Protein AF-A0A1C5T058-F1 (afdb_monomer_lite)

Secondary structure (DSSP, 8-state):
-----------B-TTSPBP-----PPP---B----B---S-EEEETT-EEPPP--B-SS-EEEEES-TTTEEE-TTT--EEE-SSEEEEEEEEEPP-SSB--EEEEEEEEEE--B-SSPEE-SSEEEEEBTTS-EEEEEE-------SSSPEEPTTT--EESPPPPP-------------------------------GGGTTTTSSSS-SSSTTSGGGSTT--

Sequence (224 aa):
MNKAVTCGERQISDDGRTLTFTVSYPEVTRLQQEIKIDTAERTANCGDVLEAREASAQSRITYESSDPKIASVDPETGEITVHKAGEVTITLRAEQTDIYEAAEAEYKLIVTHKFSDEWKYDDKEHWKECVCGEKSEVGAHSGGKADTVHKAKCSVCGTEYGELAKADNTQTKNKTKNSGTQQNNNRKGAVKTGDYQPVMMWIMLLLISGMAVVAVMLRKRNRA

Foldseek 3Di:
DFDFDQDDDFDQDPVRDTDGDGDGDDDQDAAEKEKDWPQEEAEEEAFDKDFATDIDIPAQKFKAKPDVCQWGAHGRRRIITGQHFDKIKMKIWGDDDSHYDIYIDIHMYGYDFDWDPAWDDDQFWIFTAGPNGDTHPTDGFDAADAAQVFAGAGPPNRDGYDDHDDDPPPDPPPDDDDDDDDDDDDDDDDDDDDDDDPPVVPPVVPPPPPPDDPVPVVVVVPPD

pLDDT: mean 78.77, std 23.4, range [25.48, 98.75]

Structure (mmCIF, N/CA/C/O backbone):
data_AF-A0A1C5T058-F1
#
_entry.id   AF-A0A1C5T058-F1
#
loop_
_atom_site.group_PDB
_atom_site.id
_atom_site.type_symbol
_atom_site.label_atom_id
_atom_site.label_alt_id
_atom_site.label_comp_id
_atom_site.label_asym_id
_atom_site.label_entity_id
_atom_site.label_seq_id
_atom_site.pdbx_PDB_ins_code
_atom_site.Cartn_x
_atom_site.Cartn_y
_atom_site.Cartn_z
_atom_site.occupancy
_atom_site.B_iso_or_equiv
_atom_site.auth_seq_id
_atom_site.auth_comp_id
_atom_site.auth_asym_id
_atom_site.auth_atom_id
_atom_site.pdbx_PDB_model_num
ATOM 1 N N . MET A 1 1 ? -19.923 -18.633 29.583 1.00 45.50 1 MET A N 1
ATOM 2 C CA . MET A 1 1 ? -19.320 -19.842 30.206 1.00 45.50 1 MET A CA 1
ATOM 3 C C . MET A 1 1 ? -18.542 -19.392 31.433 1.00 45.50 1 MET A C 1
ATOM 5 O O . MET A 1 1 ? -17.487 -18.788 31.277 1.00 45.50 1 MET A O 1
ATOM 9 N N . ASN A 1 2 ? -19.064 -19.637 32.635 1.00 41.88 2 ASN A N 1
ATOM 10 C CA . ASN A 1 2 ? -18.428 -19.215 33.885 1.00 41.88 2 ASN A CA 1
ATOM 11 C C . ASN A 1 2 ? -17.160 -20.050 34.104 1.00 41.88 2 ASN A C 1
ATOM 13 O O . ASN A 1 2 ? -17.244 -21.262 34.303 1.00 41.88 2 ASN A O 1
ATOM 17 N N . LYS A 1 3 ? -15.977 -19.430 34.028 1.00 51.06 3 LYS A N 1
ATOM 18 C CA . LYS A 1 3 ? -14.717 -20.105 34.361 1.00 51.06 3 LYS A CA 1
ATOM 19 C C . LYS A 1 3 ? -14.567 -20.108 35.880 1.00 51.06 3 LYS A C 1
ATOM 21 O O . LYS A 1 3 ? -14.148 -19.115 36.464 1.00 51.06 3 LYS A O 1
ATOM 26 N N . ALA A 1 4 ? -14.939 -21.213 36.519 1.00 43.22 4 ALA A N 1
ATOM 27 C CA . ALA A 1 4 ? -14.625 -21.435 37.924 1.00 43.22 4 ALA A CA 1
ATOM 28 C C . ALA A 1 4 ? -13.103 -21.593 38.065 1.00 43.22 4 ALA A C 1
ATOM 30 O O . ALA A 1 4 ? -12.523 -22.539 37.535 1.00 43.22 4 ALA A O 1
ATOM 31 N N . VAL A 1 5 ? -12.454 -20.651 38.748 1.00 56.84 5 VAL A N 1
ATOM 32 C CA . VAL A 1 5 ? -11.040 -20.756 39.119 1.00 56.84 5 VAL A CA 1
ATOM 33 C C . VAL A 1 5 ? -10.989 -21.159 40.585 1.00 56.84 5 VAL A C 1
ATOM 35 O O . VAL A 1 5 ? -11.337 -20.381 41.468 1.00 56.84 5 VAL A O 1
ATOM 38 N N . THR A 1 6 ? -10.578 -22.393 40.857 1.00 47.62 6 THR A N 1
ATOM 39 C CA . THR A 1 6 ? -10.321 -22.864 42.221 1.00 47.62 6 THR A CA 1
ATOM 40 C C . THR A 1 6 ? -8.909 -22.460 42.629 1.00 47.62 6 THR A C 1
ATOM 42 O O . THR A 1 6 ? -7.943 -23.110 42.232 1.00 47.62 6 THR A O 1
ATOM 45 N N . CYS A 1 7 ? -8.778 -21.393 43.417 1.00 48.16 7 CYS A N 1
ATOM 46 C CA . CYS A 1 7 ? -7.527 -21.093 44.108 1.00 48.16 7 CYS A CA 1
ATOM 47 C C . CYS A 1 7 ? -7.472 -21.944 45.386 1.00 48.16 7 CYS A C 1
ATOM 49 O O . CYS A 1 7 ? -8.296 -21.779 46.284 1.00 48.16 7 CYS A O 1
ATOM 51 N N . GLY A 1 8 ? -6.572 -22.924 45.431 1.00 51.06 8 GLY A N 1
ATOM 52 C CA . GLY A 1 8 ? -6.456 -23.851 46.552 1.00 51.06 8 GLY A CA 1
ATOM 53 C C . GLY A 1 8 ? -5.535 -23.321 47.644 1.00 51.06 8 GLY A C 1
ATOM 54 O O . GLY A 1 8 ? -4.364 -23.680 47.656 1.00 51.06 8 GLY A O 1
ATOM 55 N N . GLU A 1 9 ? -6.056 -22.551 48.599 1.00 53.56 9 GLU A N 1
ATOM 56 C CA . GLU A 1 9 ? -5.411 -22.429 49.912 1.00 53.56 9 GLU A CA 1
ATOM 57 C C . GLU A 1 9 ? -6.105 -23.357 50.911 1.00 53.56 9 GLU A C 1
ATOM 59 O O . GLU A 1 9 ? -7.253 -23.164 51.309 1.00 53.56 9 GLU A O 1
ATOM 64 N N . ARG A 1 10 ? -5.390 -24.419 51.294 1.00 52.78 10 ARG A N 1
ATOM 65 C CA . ARG A 1 10 ? -5.801 -25.353 52.342 1.00 52.78 10 ARG A CA 1
ATOM 66 C C . ARG A 1 10 ? -5.413 -24.754 53.692 1.00 52.78 10 ARG A C 1
ATOM 68 O O . ARG A 1 10 ? -4.264 -24.876 54.101 1.00 52.78 10 ARG A O 1
ATOM 75 N N . GLN A 1 11 ? -6.373 -24.169 54.400 1.00 56.56 11 GLN A N 1
ATOM 76 C CA . GLN A 1 11 ? -6.235 -23.900 55.832 1.00 56.56 11 GLN A CA 1
ATOM 77 C C . GLN A 1 11 ? -6.913 -25.046 56.597 1.00 56.56 11 GLN A C 1
ATOM 79 O O . GLN A 1 11 ? -8.101 -25.318 56.408 1.00 56.56 11 GLN A O 1
ATOM 84 N N . ILE A 1 12 ? -6.120 -25.777 57.383 1.00 52.03 12 ILE A N 1
ATOM 85 C CA . ILE A 1 12 ? -6.573 -26.885 58.231 1.00 52.03 12 ILE A CA 1
ATOM 86 C C . ILE A 1 12 ? -7.010 -26.261 59.558 1.00 52.03 12 ILE A C 1
ATOM 88 O O . ILE A 1 12 ? -6.191 -25.664 60.249 1.00 52.03 12 ILE A O 1
ATOM 92 N N . SER A 1 13 ? -8.297 -26.356 59.885 1.00 58.66 13 SER A N 1
ATOM 93 C CA . SER A 1 13 ? -8.805 -26.007 61.218 1.00 58.66 13 SER A CA 1
ATOM 94 C C . SER A 1 13 ? -8.283 -27.023 62.251 1.00 58.66 13 SER A C 1
ATOM 96 O O . SER A 1 13 ? -8.055 -28.180 61.899 1.00 58.66 13 SER A O 1
ATOM 98 N N . ASP A 1 14 ? -8.086 -26.603 63.507 1.00 61.28 14 ASP A N 1
ATOM 99 C CA . ASP A 1 14 ? -7.472 -27.358 64.629 1.00 61.28 14 ASP A CA 1
ATOM 100 C C . ASP A 1 14 ? -8.162 -28.717 64.935 1.00 61.28 14 ASP A C 1
ATOM 102 O O . ASP A 1 14 ? -7.649 -29.557 65.669 1.00 61.28 14 ASP A O 1
ATOM 106 N N . ASP A 1 15 ? -9.328 -28.958 64.328 1.00 67.38 15 ASP A N 1
ATOM 107 C CA . ASP A 1 15 ? -10.151 -30.172 64.376 1.00 67.38 15 ASP A CA 1
ATOM 108 C C . ASP A 1 15 ? -9.993 -31.098 63.142 1.00 67.38 15 ASP A C 1
ATOM 110 O O . ASP A 1 15 ? -10.723 -32.081 63.001 1.00 67.38 15 ASP A O 1
ATOM 114 N N . GLY A 1 16 ? -9.060 -30.811 62.226 1.00 61.41 16 GLY A N 1
ATOM 115 C CA . GLY A 1 16 ? -8.792 -31.618 61.027 1.00 61.41 16 GLY A CA 1
ATOM 116 C C . GLY A 1 16 ? -9.796 -31.426 59.881 1.00 61.41 16 GLY A C 1
ATOM 117 O O . GLY A 1 16 ? -9.748 -32.154 58.883 1.00 61.41 16 GLY A O 1
ATOM 118 N N . ARG A 1 17 ? -10.705 -30.446 59.979 1.00 67.69 17 ARG A N 1
ATOM 119 C CA . ARG A 1 17 ? -11.677 -30.137 58.920 1.00 67.69 17 ARG A CA 1
ATOM 120 C C . ARG A 1 17 ? -11.042 -29.288 57.819 1.00 67.69 17 ARG A C 1
ATOM 122 O O . ARG A 1 17 ? -10.421 -28.260 58.074 1.00 67.69 17 ARG A O 1
ATOM 129 N N . THR A 1 18 ? -11.231 -29.712 56.569 1.00 59.66 18 THR A N 1
ATOM 130 C CA . THR A 1 18 ? -10.866 -28.912 55.391 1.00 59.66 18 THR A CA 1
ATOM 131 C C . THR A 1 18 ? -12.041 -28.006 55.033 1.00 59.66 18 THR A C 1
ATOM 133 O O . THR A 1 18 ? -13.125 -28.505 54.733 1.00 59.66 18 THR A O 1
ATOM 136 N N . LEU A 1 19 ? -11.837 -26.689 55.061 1.00 65.38 19 LEU A N 1
ATOM 137 C CA . LEU A 1 19 ? -12.811 -25.716 54.566 1.00 65.38 19 LEU A CA 1
ATOM 138 C C . LEU A 1 19 ? -12.474 -25.377 53.112 1.00 65.38 19 LEU A C 1
ATOM 140 O O . LEU A 1 19 ? -11.362 -24.953 52.809 1.00 65.38 19 LEU A O 1
ATOM 144 N N . THR A 1 20 ? -13.426 -25.577 52.202 1.00 66.00 20 THR A N 1
ATOM 145 C CA . THR A 1 20 ? -13.292 -25.166 50.800 1.00 66.00 20 THR A CA 1
ATOM 146 C C . THR A 1 20 ? -14.018 -23.843 50.607 1.00 66.00 20 THR A C 1
ATOM 148 O O . THR A 1 20 ? -15.246 -23.794 50.633 1.00 66.00 20 THR A O 1
ATOM 151 N N . PHE A 1 21 ? -13.264 -22.767 50.397 1.00 68.38 21 PHE A N 1
ATOM 152 C CA . PHE A 1 21 ? -13.817 -21.482 49.986 1.00 68.38 21 PHE A CA 1
ATOM 153 C C . PHE A 1 21 ? -13.949 -21.469 48.463 1.00 68.38 21 PHE A C 1
ATOM 155 O O . PHE A 1 21 ? -12.964 -21.609 47.743 1.00 68.38 21 PHE A O 1
ATOM 162 N N . THR A 1 22 ? -15.177 -21.325 47.965 1.00 67.06 22 THR A N 1
ATOM 163 C CA . THR A 1 22 ? -15.430 -21.128 46.533 1.00 67.06 22 THR A CA 1
ATOM 164 C C . THR A 1 22 ? -15.607 -19.639 46.288 1.00 67.06 22 THR A C 1
ATOM 166 O O . THR A 1 22 ? -16.595 -19.054 46.725 1.00 67.06 22 THR A O 1
ATOM 169 N N . VAL A 1 23 ? -14.648 -19.019 45.603 1.00 74.38 23 VAL A N 1
ATOM 170 C CA . VAL A 1 23 ? -14.786 -17.640 45.127 1.00 74.38 23 VAL A CA 1
ATOM 171 C C . VAL A 1 23 ? -15.480 -17.688 43.769 1.00 74.38 23 VAL A C 1
ATOM 173 O O . VAL A 1 23 ? -14.960 -18.271 42.820 1.00 74.38 23 VAL A O 1
ATOM 176 N N . SER A 1 24 ? -16.674 -17.103 43.683 1.00 68.12 24 SER A N 1
ATOM 177 C CA . SER A 1 24 ? -17.406 -16.927 42.428 1.00 68.12 24 SER A CA 1
ATOM 178 C C . SER A 1 24 ? -17.356 -15.456 42.040 1.00 68.12 24 SER A C 1
ATOM 180 O O . SER A 1 24 ? -17.855 -14.609 42.778 1.00 68.12 24 SER A O 1
ATOM 182 N N . TYR A 1 25 ? -16.769 -15.148 40.887 1.00 68.94 25 TYR A N 1
ATOM 183 C CA . TYR A 1 25 ? -16.793 -13.796 40.333 1.00 68.94 25 TYR A CA 1
ATOM 184 C C . TYR A 1 25 ? -18.122 -13.553 39.605 1.00 68.94 25 TYR A C 1
ATOM 186 O O . TYR A 1 25 ? -18.648 -14.490 38.994 1.00 68.94 25 TYR A O 1
ATOM 194 N N . PRO A 1 26 ? -18.686 -12.333 39.666 1.00 75.31 26 PRO A N 1
ATOM 195 C CA . PRO A 1 26 ? -19.857 -11.994 38.870 1.00 75.31 26 PRO A CA 1
ATOM 196 C C . PRO A 1 26 ? -19.512 -12.026 37.377 1.00 75.31 26 PRO A C 1
ATOM 198 O O . PRO A 1 26 ? -18.379 -11.748 36.977 1.00 75.31 26 PRO A O 1
ATOM 201 N N . GLU A 1 27 ? -20.497 -12.357 36.547 1.00 73.50 27 GLU A N 1
ATOM 202 C CA . GLU A 1 27 ? -20.378 -12.191 35.101 1.00 73.50 27 GLU A CA 1
ATOM 203 C C . GLU A 1 27 ? -20.294 -10.692 34.781 1.00 73.50 27 GLU A C 1
ATOM 205 O O . GLU A 1 27 ? -21.141 -9.909 35.213 1.00 73.50 27 GLU A O 1
ATOM 210 N N . VAL A 1 28 ? -19.244 -10.281 34.068 1.00 79.19 28 VAL A N 1
ATOM 211 C CA . VAL A 1 28 ? -19.054 -8.886 33.652 1.00 79.19 28 VAL A CA 1
ATOM 212 C C . VAL A 1 28 ? -19.623 -8.732 32.248 1.00 79.19 28 VAL A C 1
ATOM 214 O O . VAL A 1 28 ? -19.038 -9.231 31.290 1.00 79.19 28 VAL A O 1
ATOM 217 N N . THR A 1 29 ? -20.760 -8.050 32.131 1.00 86.81 29 THR A N 1
ATOM 218 C CA . THR A 1 29 ? -21.395 -7.724 30.847 1.00 86.81 29 THR A CA 1
ATOM 219 C C . THR A 1 29 ? -20.953 -6.341 30.377 1.00 86.81 29 THR A C 1
ATOM 221 O O . THR A 1 29 ? -21.224 -5.361 31.075 1.00 86.81 29 THR A O 1
ATOM 224 N N . ARG A 1 30 ? -20.317 -6.240 29.203 1.00 93.75 30 ARG A N 1
ATOM 225 C CA . ARG A 1 30 ? -19.956 -4.953 28.583 1.00 93.75 30 ARG A CA 1
ATOM 226 C C . ARG A 1 30 ? -20.879 -4.629 27.410 1.00 93.75 30 ARG A C 1
ATOM 228 O O . ARG A 1 30 ? -21.517 -5.507 26.829 1.00 93.75 30 ARG A O 1
ATOM 235 N N . LEU A 1 31 ? -20.957 -3.349 27.070 1.00 96.19 31 LEU A N 1
ATOM 236 C CA . LEU A 1 31 ? -21.683 -2.849 25.909 1.00 96.19 31 LEU A CA 1
ATOM 237 C C . LEU A 1 31 ? -20.876 -3.118 24.634 1.00 96.19 31 LEU A C 1
ATOM 239 O O . LEU A 1 31 ? -19.655 -2.991 24.625 1.00 96.19 31 LEU A O 1
ATOM 243 N N . GLN A 1 32 ? -21.542 -3.449 23.530 1.00 95.69 32 GLN A N 1
ATOM 244 C CA . GLN A 1 32 ? -20.860 -3.469 22.235 1.00 95.69 32 GLN A CA 1
ATOM 245 C C . GLN A 1 32 ? -20.503 -2.039 21.810 1.00 95.69 32 GLN A C 1
ATOM 247 O O . GLN A 1 32 ? -21.278 -1.107 22.034 1.00 95.69 32 GLN A O 1
ATOM 252 N N . GLN A 1 33 ? -19.343 -1.879 21.179 1.00 97.81 33 GLN A N 1
ATOM 253 C CA . GLN A 1 33 ? -18.968 -0.659 20.470 1.00 97.81 33 GLN A CA 1
ATOM 254 C C . GLN A 1 33 ? -18.723 -0.969 18.994 1.00 97.81 33 GLN A C 1
ATOM 256 O O . GLN A 1 33 ? -18.509 -2.117 18.613 1.00 97.81 33 GLN A O 1
ATOM 261 N N . GLU A 1 34 ? -18.743 0.072 18.173 1.00 97.25 34 GLU A N 1
ATOM 262 C CA . GLU A 1 34 ? -18.510 -0.001 16.735 1.00 97.25 34 GLU A CA 1
ATOM 263 C C . GLU A 1 34 ? -17.470 1.051 16.351 1.00 97.25 34 GLU A C 1
ATOM 265 O O . GLU A 1 34 ? -17.475 2.161 16.895 1.00 97.25 34 GLU A O 1
ATOM 270 N N . ILE A 1 35 ? -16.599 0.703 15.403 1.00 98.31 35 ILE A N 1
ATOM 271 C CA . ILE A 1 35 ? -15.691 1.653 14.765 1.00 98.31 35 ILE A CA 1
ATOM 272 C C . ILE A 1 35 ? -16.409 2.237 13.548 1.00 98.31 35 ILE A C 1
ATOM 274 O O . ILE A 1 35 ? -16.620 1.548 12.551 1.00 98.31 35 ILE A O 1
ATOM 278 N N . LYS A 1 36 ? -16.776 3.518 13.612 1.00 98.31 36 LYS A N 1
ATOM 279 C CA . LYS A 1 36 ? -17.361 4.237 12.476 1.00 98.31 36 LYS A CA 1
ATOM 280 C C . LYS A 1 36 ? -16.246 4.706 11.554 1.00 98.31 36 LYS A C 1
ATOM 282 O O . LYS A 1 36 ? -15.497 5.608 11.926 1.00 98.31 36 LYS A O 1
ATOM 287 N N . ILE A 1 37 ? -16.164 4.107 10.372 1.00 98.19 37 ILE A N 1
ATOM 288 C CA . ILE A 1 37 ? -15.170 4.403 9.338 1.00 98.19 37 ILE A CA 1
ATOM 289 C C . ILE A 1 37 ? -15.754 4.099 7.949 1.00 98.19 37 ILE A C 1
ATOM 291 O O . ILE A 1 37 ? -16.630 3.248 7.807 1.00 98.19 37 ILE A O 1
ATOM 295 N N . ASP A 1 38 ? -15.254 4.778 6.917 1.00 98.06 38 ASP A N 1
ATOM 296 C CA . ASP A 1 38 ? -15.446 4.354 5.528 1.00 98.06 38 ASP A CA 1
ATOM 297 C C . ASP A 1 38 ? -14.674 3.052 5.240 1.00 98.06 38 ASP A C 1
ATOM 299 O O . ASP A 1 38 ? -13.440 3.027 5.263 1.00 98.06 38 ASP A O 1
ATOM 303 N N . THR A 1 39 ? -15.400 1.973 4.947 1.00 97.75 39 THR A N 1
ATOM 304 C CA . THR A 1 39 ? -14.840 0.646 4.642 1.00 97.75 39 THR A CA 1
ATOM 305 C C . THR A 1 39 ? -14.680 0.378 3.147 1.00 97.75 39 THR A C 1
ATOM 307 O O . THR A 1 39 ? -14.237 -0.707 2.763 1.00 97.75 39 THR A O 1
ATOM 310 N N . ALA A 1 40 ? -14.998 1.350 2.284 1.00 98.25 40 ALA A N 1
ATOM 311 C CA . ALA A 1 40 ? -14.809 1.204 0.846 1.00 98.25 40 ALA A CA 1
ATOM 312 C C . ALA A 1 40 ? -13.335 0.962 0.495 1.00 98.25 40 ALA A C 1
ATOM 314 O O . ALA A 1 40 ? -12.422 1.399 1.203 1.00 98.25 40 ALA A O 1
ATOM 315 N N . GLU A 1 41 ? -13.090 0.297 -0.630 1.00 98.00 41 GLU A N 1
ATOM 316 C CA . GLU A 1 41 ? -11.731 0.081 -1.124 1.00 98.00 41 GLU A CA 1
ATOM 317 C C . GLU A 1 41 ? -11.027 1.427 -1.350 1.00 98.00 41 GLU A C 1
ATOM 319 O O . GLU A 1 41 ? -11.600 2.373 -1.897 1.00 98.00 41 GLU A O 1
ATOM 324 N N . ARG A 1 42 ? -9.777 1.525 -0.893 1.00 98.19 42 ARG A N 1
ATOM 325 C CA . ARG A 1 42 ? -8.913 2.691 -1.095 1.00 98.19 42 ARG A CA 1
ATOM 326 C C . ARG A 1 42 ? -7.855 2.337 -2.128 1.00 98.19 42 ARG A C 1
ATOM 328 O O . ARG A 1 42 ? -7.287 1.251 -2.073 1.00 98.19 42 ARG A O 1
ATOM 335 N N . THR A 1 43 ? -7.548 3.252 -3.037 1.00 98.06 43 THR A N 1
ATOM 336 C CA . THR A 1 43 ? -6.487 3.061 -4.036 1.00 98.06 43 THR A CA 1
ATOM 337 C C . THR A 1 43 ? -5.293 3.959 -3.751 1.00 98.06 43 THR A C 1
ATOM 339 O O . THR A 1 43 ? -5.478 5.098 -3.317 1.00 98.06 43 THR A O 1
ATOM 342 N N . ALA A 1 44 ? -4.090 3.477 -4.046 1.00 98.06 44 ALA A N 1
ATOM 343 C CA . ALA A 1 44 ? -2.847 4.233 -3.919 1.00 98.06 44 ALA A CA 1
ATOM 344 C C . ALA A 1 44 ? -1.840 3.839 -4.997 1.00 98.06 44 ALA A C 1
ATOM 346 O O . ALA A 1 44 ? -1.986 2.809 -5.656 1.00 98.06 44 ALA A O 1
ATOM 347 N N . ASN A 1 45 ? -0.787 4.633 -5.143 1.00 97.81 45 ASN A N 1
ATOM 348 C CA . ASN A 1 45 ? 0.351 4.304 -5.983 1.00 97.81 45 ASN A CA 1
ATOM 349 C C . ASN A 1 45 ? 1.575 3.973 -5.137 1.00 97.81 45 ASN A C 1
ATOM 351 O O . ASN A 1 45 ? 1.705 4.405 -3.991 1.00 97.81 45 ASN A O 1
ATOM 355 N N . CYS A 1 46 ? 2.503 3.215 -5.718 1.00 96.44 46 CYS A N 1
ATOM 356 C CA . CYS A 1 46 ? 3.798 2.980 -5.089 1.00 96.44 46 CYS A CA 1
ATOM 357 C C . CYS A 1 46 ? 4.467 4.306 -4.692 1.00 96.44 46 CYS A C 1
ATOM 359 O O . CYS A 1 46 ? 4.547 5.222 -5.511 1.00 96.44 46 CYS A O 1
ATOM 361 N N . GLY A 1 47 ? 4.983 4.371 -3.463 1.00 95.00 47 GLY A N 1
ATOM 362 C CA . GLY A 1 47 ? 5.657 5.541 -2.900 1.00 95.00 47 GLY A CA 1
ATOM 363 C C . GLY A 1 47 ? 4.737 6.607 -2.306 1.00 95.00 47 GLY A C 1
ATOM 364 O O . GLY A 1 47 ? 5.253 7.564 -1.734 1.00 95.00 47 GLY A O 1
ATOM 365 N N . ASP A 1 48 ? 3.413 6.466 -2.415 1.00 98.00 48 ASP A N 1
ATOM 366 C CA . ASP A 1 48 ? 2.484 7.385 -1.759 1.00 98.00 48 ASP A CA 1
ATOM 367 C C . ASP A 1 48 ? 2.595 7.267 -0.225 1.00 98.00 48 ASP A C 1
ATOM 369 O O . ASP A 1 48 ? 2.794 6.182 0.332 1.00 98.00 48 ASP A O 1
ATOM 373 N N . VAL A 1 49 ? 2.415 8.400 0.456 1.00 98.06 49 VAL A N 1
ATOM 374 C CA . VAL A 1 49 ? 2.148 8.463 1.898 1.00 98.06 49 VAL A CA 1
ATOM 375 C C . VAL A 1 49 ? 0.722 8.963 2.064 1.00 98.06 49 VAL A C 1
ATOM 377 O O . VAL A 1 49 ? 0.341 9.978 1.477 1.00 98.06 49 VAL A O 1
ATOM 380 N N . LEU A 1 50 ? -0.085 8.220 2.812 1.00 98.25 50 LEU A N 1
ATOM 381 C CA . LEU A 1 50 ? -1.504 8.480 2.986 1.00 98.25 50 LEU A CA 1
ATOM 382 C C . LEU A 1 50 ? -1.814 8.763 4.449 1.00 98.25 50 LEU A C 1
ATOM 384 O O . LEU A 1 50 ? -1.435 7.998 5.331 1.00 98.25 50 LEU A O 1
ATOM 388 N N . GLU A 1 51 ? -2.610 9.795 4.689 1.00 97.69 51 GLU A N 1
ATOM 389 C CA . GLU A 1 51 ? -3.187 10.028 6.009 1.00 97.69 51 GLU A CA 1
ATOM 390 C C . GLU A 1 51 ? -4.214 8.942 6.363 1.00 97.69 51 GLU A C 1
ATOM 392 O O . GLU A 1 51 ? -4.837 8.319 5.479 1.00 97.69 51 GLU A O 1
ATOM 397 N N . ALA A 1 52 ? -4.400 8.738 7.668 1.00 96.56 52 ALA A N 1
ATOM 398 C CA . ALA A 1 52 ? -5.420 7.855 8.209 1.00 96.56 52 ALA A CA 1
ATOM 399 C C . ALA A 1 52 ? -6.818 8.272 7.742 1.00 96.56 52 ALA A C 1
ATOM 401 O O . ALA A 1 52 ? -7.102 9.442 7.490 1.00 96.56 52 ALA A O 1
ATOM 402 N N . ARG A 1 53 ? -7.720 7.297 7.630 1.00 97.12 53 ARG A N 1
ATOM 403 C CA . ARG A 1 53 ? -9.142 7.606 7.469 1.00 97.12 53 ARG A CA 1
ATOM 404 C C . ARG A 1 53 ? -9.695 8.090 8.802 1.00 97.12 53 ARG A C 1
ATOM 406 O O . ARG A 1 53 ? -9.394 7.504 9.837 1.00 97.12 53 ARG A O 1
ATOM 413 N N . GLU A 1 54 ? -10.568 9.088 8.741 1.00 97.00 54 GLU A N 1
ATOM 414 C CA . GLU A 1 54 ? -11.344 9.527 9.897 1.00 97.00 54 GLU A CA 1
ATOM 415 C C . GLU A 1 54 ? -12.146 8.348 10.463 1.00 97.00 54 GLU A C 1
ATOM 417 O O . GLU A 1 54 ? -13.021 7.786 9.795 1.00 97.00 54 GLU A O 1
ATOM 422 N N . ALA A 1 55 ? -11.815 7.967 11.695 1.00 97.38 55 ALA A N 1
ATOM 423 C CA . ALA A 1 55 ? -12.419 6.855 12.406 1.00 97.38 55 ALA A CA 1
ATOM 424 C C . ALA A 1 55 ? -12.802 7.285 13.821 1.00 97.38 55 ALA A C 1
ATOM 426 O O . ALA A 1 55 ? -12.087 8.045 14.473 1.00 97.38 55 ALA A O 1
ATOM 427 N N . SER A 1 56 ? -13.931 6.782 14.319 1.00 96.94 56 SER A N 1
ATOM 428 C CA . SER A 1 56 ? -14.363 7.040 15.697 1.00 96.94 56 SER A CA 1
ATOM 429 C C . SER A 1 56 ? -14.902 5.780 16.364 1.00 96.94 56 SER A C 1
ATOM 431 O O . SER A 1 56 ? -15.602 4.985 15.738 1.00 96.94 56 SER A O 1
ATOM 433 N N . ALA A 1 57 ? -14.572 5.610 17.642 1.00 97.62 57 ALA A N 1
ATOM 434 C CA . ALA A 1 57 ? -14.997 4.508 18.501 1.00 97.62 57 ALA A CA 1
ATOM 435 C C . ALA A 1 57 ? -15.167 5.017 19.945 1.00 97.62 57 ALA A C 1
ATOM 437 O O . ALA A 1 57 ? -14.970 6.204 20.215 1.00 97.62 57 ALA A O 1
ATOM 438 N N . GLN A 1 58 ? -15.550 4.138 20.876 1.00 97.50 58 GLN A N 1
ATOM 439 C CA . GLN A 1 58 ? -15.699 4.495 22.296 1.00 97.50 58 GLN A CA 1
ATOM 440 C C . GLN A 1 58 ? -14.384 4.381 23.083 1.00 97.50 58 GLN A C 1
ATOM 442 O O . GLN A 1 58 ? -14.307 4.824 24.229 1.00 97.50 58 GLN A O 1
ATOM 447 N N . SER A 1 59 ? -13.353 3.789 22.482 1.00 96.88 59 SER A N 1
ATOM 448 C CA . SER A 1 59 ? -12.023 3.615 23.059 1.00 96.88 59 SER A CA 1
ATOM 449 C C . SER A 1 59 ? -10.923 3.960 22.051 1.00 96.88 59 SER A C 1
ATOM 451 O O . SER A 1 59 ? -11.194 4.357 20.914 1.00 96.88 59 SER A O 1
ATOM 453 N N . ARG A 1 60 ? -9.662 3.851 22.491 1.00 95.94 60 ARG A N 1
ATOM 454 C CA . ARG A 1 60 ? -8.484 4.080 21.648 1.00 95.94 60 ARG A CA 1
ATOM 455 C C . ARG A 1 60 ? -8.510 3.137 20.444 1.00 95.94 60 ARG A C 1
ATOM 457 O O . ARG A 1 60 ? -8.735 1.939 20.608 1.00 95.94 60 ARG A O 1
ATOM 464 N N . ILE A 1 61 ? -8.237 3.695 19.266 1.00 98.06 61 ILE A N 1
ATOM 465 C CA . ILE A 1 61 ? -8.106 2.955 18.010 1.00 98.06 61 ILE A CA 1
ATOM 466 C C . ILE A 1 61 ? -6.621 2.737 17.715 1.00 98.06 61 ILE A C 1
ATOM 468 O O . ILE A 1 61 ? -5.827 3.668 17.844 1.00 98.06 61 ILE A O 1
ATOM 472 N N . THR A 1 62 ? -6.263 1.520 17.313 1.00 98.38 62 THR A N 1
ATOM 473 C CA . THR A 1 62 ? -4.946 1.180 16.760 1.00 98.38 62 THR A CA 1
ATOM 474 C C . THR A 1 62 ? -5.076 0.608 15.356 1.00 98.38 62 THR A C 1
ATOM 476 O O . THR A 1 62 ? -6.147 0.129 14.974 1.00 98.38 62 THR A O 1
ATOM 479 N N . TYR A 1 63 ? -3.989 0.677 14.589 1.00 98.62 63 TYR A N 1
ATOM 480 C CA . TYR A 1 63 ? -3.953 0.289 13.180 1.00 98.62 63 TYR A CA 1
ATOM 481 C C . TYR A 1 63 ? -2.949 -0.832 12.926 1.00 98.62 63 TYR A C 1
ATOM 483 O O . TYR A 1 63 ? -1.882 -0.893 13.537 1.00 98.62 63 TYR A O 1
ATOM 491 N N . GLU A 1 64 ? -3.275 -1.703 11.979 1.00 98.56 64 GLU A N 1
ATOM 492 C CA . GLU A 1 64 ? -2.420 -2.807 1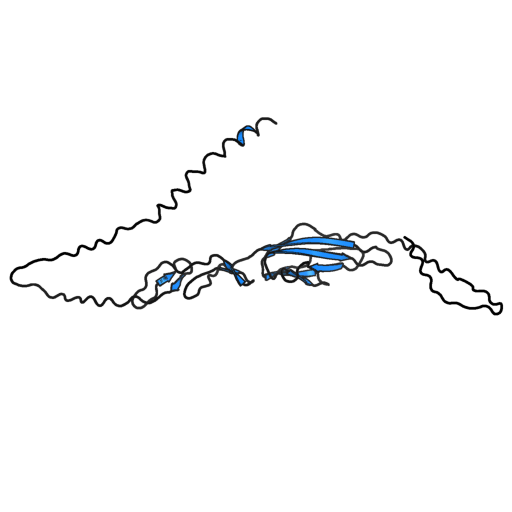1.559 1.00 98.56 64 GLU A CA 1
ATOM 493 C C . GLU A 1 64 ? -2.568 -3.052 10.055 1.00 98.56 64 GLU A C 1
ATOM 495 O O . GLU A 1 64 ? -3.658 -2.943 9.495 1.00 98.56 64 GLU A O 1
ATOM 500 N N . SER A 1 65 ? -1.463 -3.388 9.395 1.00 98.69 65 SER A N 1
ATOM 501 C CA . SER A 1 65 ? -1.441 -3.773 7.984 1.00 98.69 65 SER A CA 1
ATOM 502 C C . SER A 1 65 ? -1.203 -5.272 7.866 1.00 98.69 65 SER A C 1
ATOM 504 O O . SER A 1 65 ? -0.295 -5.803 8.508 1.00 98.69 65 SER A O 1
ATOM 506 N N . SER A 1 66 ? -1.970 -5.951 7.008 1.00 98.69 66 SER A N 1
ATOM 507 C CA . SER A 1 66 ? -1.801 -7.390 6.773 1.00 98.69 66 SER A CA 1
ATOM 508 C C . SER A 1 66 ? -0.481 -7.748 6.074 1.00 98.69 66 SER A C 1
ATOM 510 O O . SER A 1 66 ? -0.027 -8.884 6.184 1.00 98.69 66 SER A O 1
ATOM 512 N N . ASP A 1 67 ? 0.135 -6.807 5.348 1.00 98.62 67 ASP A N 1
ATOM 513 C CA . ASP A 1 67 ? 1.470 -6.963 4.754 1.00 98.62 67 ASP A CA 1
ATOM 514 C C . ASP A 1 67 ? 2.236 -5.622 4.731 1.00 98.62 67 ASP A C 1
ATOM 516 O O . ASP A 1 67 ? 2.140 -4.847 3.769 1.00 98.62 67 ASP A O 1
ATOM 520 N N . PRO A 1 68 ? 3.071 -5.359 5.757 1.00 98.25 68 PRO A N 1
ATOM 521 C CA . PRO A 1 68 ? 3.895 -4.154 5.837 1.00 98.25 68 PRO A CA 1
ATOM 522 C C . PRO A 1 68 ? 4.900 -3.975 4.691 1.00 98.25 68 PRO A C 1
ATOM 524 O O . PRO A 1 68 ? 5.421 -2.875 4.515 1.00 98.25 68 PRO A O 1
ATOM 527 N N . LYS A 1 69 ? 5.201 -5.023 3.906 1.00 97.44 69 LYS A N 1
ATOM 528 C CA . LYS A 1 69 ? 6.092 -4.916 2.735 1.00 97.44 69 LYS A CA 1
ATOM 529 C C . LYS A 1 69 ? 5.383 -4.340 1.512 1.00 97.44 69 LYS A C 1
ATOM 531 O O . LYS A 1 69 ? 6.067 -3.873 0.601 1.00 97.44 69 LYS A O 1
ATOM 536 N N . ILE A 1 70 ? 4.051 -4.412 1.472 1.00 97.88 70 ILE A N 1
ATOM 537 C CA . ILE A 1 70 ? 3.214 -3.767 0.453 1.00 97.88 70 ILE A CA 1
ATOM 538 C C . ILE A 1 70 ? 2.897 -2.347 0.913 1.00 97.88 70 ILE A C 1
ATOM 540 O O . ILE A 1 70 ? 3.227 -1.390 0.212 1.00 97.88 70 ILE A O 1
ATOM 544 N N . ALA A 1 71 ? 2.342 -2.206 2.118 1.00 98.50 71 ALA A N 1
ATOM 545 C CA . ALA A 1 71 ? 2.130 -0.916 2.761 1.00 98.50 71 ALA A CA 1
ATOM 546 C C . ALA A 1 71 ? 2.236 -1.060 4.280 1.00 98.50 71 ALA A C 1
ATOM 548 O O . ALA A 1 71 ? 1.559 -1.895 4.876 1.00 98.50 71 ALA A O 1
ATOM 549 N N . SER A 1 72 ? 3.073 -0.247 4.915 1.00 98.50 72 SER A N 1
ATOM 550 C CA . SER A 1 72 ? 3.162 -0.177 6.376 1.00 98.50 72 SER A CA 1
ATOM 551 C C . SER A 1 72 ? 2.208 0.885 6.905 1.00 98.50 72 SER A C 1
ATOM 553 O O . SER A 1 72 ? 2.030 1.905 6.247 1.00 98.50 72 SER A O 1
ATOM 555 N N . VAL A 1 73 ? 1.650 0.679 8.095 1.00 98.75 73 VAL A N 1
ATOM 556 C CA . VAL A 1 73 ? 0.815 1.667 8.787 1.00 98.75 73 VAL A CA 1
ATOM 557 C C . VAL A 1 73 ? 1.405 1.970 10.160 1.00 98.75 73 VAL A C 1
ATOM 559 O O . VAL A 1 73 ? 1.875 1.053 10.837 1.00 98.75 73 VAL A O 1
ATOM 562 N N . ASP A 1 74 ? 1.412 3.239 10.555 1.00 98.50 74 ASP A N 1
ATOM 563 C CA . ASP A 1 74 ? 1.731 3.637 11.921 1.00 98.50 74 ASP A CA 1
ATOM 564 C C . ASP A 1 74 ? 0.579 3.217 12.855 1.00 98.50 74 ASP A C 1
ATOM 566 O O . ASP A 1 74 ? -0.575 3.582 12.609 1.00 98.50 74 ASP A O 1
ATOM 570 N N . PRO A 1 75 ? 0.849 2.441 13.917 1.00 97.94 75 PRO A N 1
ATOM 571 C CA . PRO A 1 75 ? -0.201 1.867 14.751 1.00 97.94 75 PRO A CA 1
ATOM 572 C C . PRO A 1 75 ? -0.954 2.896 15.602 1.00 97.94 75 PRO A C 1
ATOM 574 O O . PRO A 1 75 ? -2.036 2.570 16.094 1.00 97.94 75 PRO A O 1
ATOM 577 N N . GLU A 1 76 ? -0.413 4.103 15.798 1.00 96.69 76 GLU A N 1
ATOM 578 C CA . GLU A 1 76 ? -1.015 5.150 16.628 1.00 96.69 76 GLU A CA 1
ATOM 579 C C . GLU A 1 76 ? -1.687 6.238 15.791 1.00 96.69 76 GLU A C 1
ATOM 581 O O . GLU A 1 76 ? -2.796 6.663 16.120 1.00 96.69 76 GLU A O 1
ATOM 586 N N . THR A 1 77 ? -1.035 6.688 14.718 1.00 97.31 77 THR A N 1
ATOM 587 C CA . THR A 1 77 ? -1.545 7.770 13.864 1.00 97.31 77 THR A CA 1
ATOM 588 C C . THR A 1 77 ? -2.397 7.254 12.713 1.00 97.31 77 THR A C 1
ATOM 590 O O . THR A 1 77 ? -3.248 7.990 12.221 1.00 97.31 77 THR A O 1
ATOM 593 N N . GLY A 1 78 ? -2.185 6.007 12.281 1.00 97.69 78 GLY A N 1
ATOM 594 C CA . GLY A 1 78 ? -2.814 5.430 11.097 1.00 97.69 78 GLY A CA 1
ATOM 595 C C . GLY A 1 78 ? -2.238 5.936 9.769 1.00 97.69 78 GLY A C 1
ATOM 596 O O . GLY A 1 78 ? -2.835 5.672 8.724 1.00 97.69 78 GLY A O 1
ATOM 597 N N . GLU A 1 79 ? -1.114 6.664 9.783 1.00 98.56 79 GLU A N 1
ATOM 598 C CA . GLU A 1 79 ? -0.395 7.068 8.568 1.00 98.56 79 GLU A CA 1
ATOM 599 C C . GLU A 1 79 ? 0.116 5.831 7.820 1.00 98.56 79 GLU A C 1
ATOM 601 O O . GLU A 1 79 ? 0.708 4.933 8.419 1.00 98.56 79 GLU A O 1
ATOM 606 N N . ILE A 1 80 ? -0.113 5.772 6.507 1.00 98.69 80 ILE A N 1
ATOM 607 C CA . ILE A 1 80 ? 0.247 4.628 5.666 1.00 98.69 80 ILE A CA 1
ATOM 608 C C . ILE A 1 80 ? 1.358 5.029 4.702 1.00 98.69 80 ILE A C 1
ATOM 610 O O . ILE A 1 80 ? 1.186 5.941 3.897 1.00 98.69 80 ILE A O 1
ATOM 614 N N . THR A 1 81 ? 2.447 4.265 4.701 1.00 98.31 81 THR A N 1
ATOM 615 C CA . THR A 1 81 ? 3.539 4.380 3.725 1.00 98.31 81 THR A CA 1
ATOM 616 C C . THR A 1 81 ? 3.470 3.220 2.743 1.00 98.31 81 THR A C 1
ATOM 618 O O . THR A 1 81 ? 3.543 2.052 3.139 1.00 98.31 81 THR A O 1
ATOM 621 N N . VAL A 1 82 ? 3.339 3.534 1.455 1.00 98.38 82 VAL A N 1
ATOM 622 C CA . VAL A 1 82 ? 3.135 2.549 0.391 1.00 98.38 82 VAL A CA 1
ATOM 623 C C . VAL A 1 82 ? 4.457 2.186 -0.285 1.00 98.38 82 VAL A C 1
ATOM 625 O O . VAL A 1 82 ? 5.124 3.031 -0.878 1.00 98.38 82 VAL A O 1
ATOM 628 N N . HIS A 1 83 ? 4.815 0.902 -0.271 1.00 96.31 83 HIS A N 1
ATOM 629 C CA . HIS A 1 83 ? 6.121 0.417 -0.735 1.00 96.31 83 HIS A CA 1
ATOM 630 C C . HIS A 1 83 ? 6.058 -0.284 -2.093 1.00 96.31 83 HIS A C 1
ATOM 632 O O . HIS A 1 83 ? 6.936 -0.085 -2.935 1.00 96.31 83 HIS A O 1
ATOM 638 N N . LYS A 1 84 ? 5.043 -1.128 -2.319 1.00 96.56 84 LYS A N 1
ATOM 639 C CA . LYS A 1 84 ? 4.930 -1.984 -3.514 1.00 96.56 84 LYS A CA 1
ATOM 640 C C . LYS A 1 84 ? 3.488 -2.124 -3.981 1.00 96.56 84 LYS A C 1
ATOM 642 O O . LYS A 1 84 ? 2.569 -2.002 -3.184 1.00 96.56 84 LYS A O 1
ATOM 647 N N . ALA A 1 85 ? 3.310 -2.413 -5.270 1.00 97.38 85 ALA A N 1
ATOM 648 C CA . ALA A 1 85 ? 2.007 -2.764 -5.823 1.00 97.38 85 ALA A CA 1
ATOM 649 C C . ALA A 1 85 ? 1.498 -4.091 -5.244 1.00 97.38 85 ALA A C 1
ATOM 651 O O . ALA A 1 85 ? 2.283 -5.005 -4.977 1.00 97.38 85 ALA A O 1
ATOM 652 N N . GLY A 1 86 ? 0.185 -4.185 -5.058 1.00 97.88 86 GLY A N 1
ATOM 653 C CA . GLY A 1 86 ? -0.471 -5.326 -4.430 1.00 97.88 86 GLY A CA 1
ATOM 654 C C . GLY A 1 86 ? -1.735 -4.924 -3.678 1.00 97.88 86 GLY A C 1
ATOM 655 O O . GLY A 1 86 ? -2.107 -3.754 -3.638 1.00 97.88 86 GLY A O 1
ATOM 656 N N . GLU A 1 87 ? -2.389 -5.910 -3.077 1.00 98.38 87 GLU A N 1
ATOM 657 C CA . GLU A 1 87 ? -3.560 -5.709 -2.224 1.00 98.38 87 GLU A CA 1
ATOM 658 C C . GLU A 1 87 ? -3.187 -6.004 -0.771 1.00 98.38 87 GLU A C 1
ATOM 660 O O . GLU A 1 87 ? -2.528 -7.005 -0.482 1.00 98.38 87 GLU A O 1
ATOM 665 N N . VAL A 1 88 ? -3.610 -5.135 0.142 1.00 98.56 88 VAL A N 1
ATOM 666 C CA . VAL A 1 88 ? -3.359 -5.261 1.581 1.00 98.56 88 VAL A CA 1
ATOM 667 C C . VAL A 1 88 ? -4.602 -4.833 2.356 1.00 98.56 88 VAL A C 1
ATOM 669 O O . VAL A 1 88 ? -5.304 -3.905 1.955 1.00 98.56 88 VAL A O 1
ATOM 672 N N . THR A 1 89 ? -4.898 -5.515 3.458 1.00 98.75 89 THR A N 1
ATOM 673 C CA . THR A 1 89 ? -5.989 -5.141 4.362 1.00 98.75 89 THR A CA 1
ATOM 674 C C . THR A 1 89 ? -5.435 -4.286 5.494 1.00 98.75 89 THR A C 1
ATOM 676 O O . THR A 1 89 ? -4.476 -4.682 6.161 1.00 98.75 89 THR A O 1
ATOM 679 N N . ILE A 1 90 ? -6.054 -3.129 5.726 1.00 98.69 90 ILE A N 1
ATOM 680 C CA . ILE A 1 90 ? -5.793 -2.291 6.896 1.00 98.69 90 ILE A CA 1
ATOM 681 C C . ILE A 1 90 ? -6.871 -2.583 7.934 1.00 98.69 90 ILE A C 1
ATOM 683 O O . ILE A 1 90 ? -8.061 -2.439 7.655 1.00 98.69 90 ILE A O 1
ATOM 687 N N . THR A 1 91 ? -6.439 -3.002 9.119 1.00 98.69 91 THR A N 1
ATOM 688 C CA . THR A 1 91 ? -7.300 -3.347 10.253 1.00 98.69 91 THR A CA 1
ATOM 689 C C . THR A 1 91 ? -7.222 -2.252 11.303 1.00 98.69 91 THR A C 1
ATOM 691 O O . THR A 1 91 ? -6.135 -1.792 11.648 1.00 98.69 91 THR A O 1
ATOM 694 N N . LEU A 1 92 ? -8.377 -1.855 11.823 1.00 98.56 92 LEU A N 1
ATOM 695 C CA . LEU A 1 92 ? -8.528 -0.956 12.954 1.00 98.56 92 LEU A CA 1
ATOM 696 C C . LEU A 1 92 ? -9.054 -1.757 14.138 1.00 98.56 92 LEU A C 1
ATOM 698 O O . LEU A 1 92 ? -10.010 -2.521 13.987 1.00 98.56 92 LEU A O 1
ATOM 702 N N . ARG A 1 93 ? -8.473 -1.550 15.318 1.00 98.56 93 ARG A N 1
ATOM 703 C CA . ARG A 1 93 ? -8.899 -2.208 16.559 1.00 98.56 93 ARG A CA 1
ATOM 704 C C . ARG A 1 93 ? -9.222 -1.165 17.614 1.00 98.56 93 ARG A C 1
ATOM 706 O O . ARG A 1 93 ? -8.376 -0.337 17.938 1.00 98.56 93 ARG A O 1
ATOM 713 N N . ALA A 1 94 ? -10.429 -1.228 18.160 1.00 98.38 94 ALA A N 1
ATOM 714 C CA . ALA A 1 94 ? -10.828 -0.479 19.342 1.00 98.38 94 ALA A CA 1
ATOM 715 C C . ALA A 1 94 ? -10.653 -1.371 20.574 1.00 98.38 94 ALA A C 1
ATOM 717 O O . ALA A 1 94 ? -11.183 -2.486 20.630 1.00 98.38 94 ALA A O 1
ATOM 718 N N . GLU A 1 95 ? -9.898 -0.891 21.561 1.00 95.62 95 GLU A N 1
ATOM 719 C CA . GLU A 1 95 ? -9.574 -1.666 22.761 1.00 95.62 95 GLU A CA 1
ATOM 720 C C . GLU A 1 95 ? -10.814 -1.953 23.620 1.00 95.62 95 GLU A C 1
ATOM 722 O O . GLU A 1 95 ? -11.722 -1.121 23.737 1.00 95.62 95 GLU A O 1
ATOM 727 N N . GLN A 1 96 ? -10.825 -3.117 24.273 1.00 96.62 96 GLN A N 1
ATOM 728 C CA . GLN A 1 96 ? -11.803 -3.421 25.315 1.00 96.62 96 GLN A CA 1
ATOM 729 C C . GLN A 1 96 ? -11.588 -2.489 26.514 1.00 96.62 96 GLN A C 1
ATOM 731 O O . GLN A 1 96 ? -10.460 -2.254 26.941 1.00 96.62 96 GLN A O 1
ATOM 736 N N . THR A 1 97 ? -12.677 -2.024 27.114 1.00 95.25 97 THR A N 1
ATOM 737 C CA . THR A 1 97 ? -12.660 -1.249 28.361 1.00 95.25 97 THR A CA 1
ATOM 738 C C . THR A 1 97 ? -13.488 -1.957 29.435 1.00 95.25 97 THR A C 1
ATOM 740 O O . THR A 1 97 ? -14.015 -3.052 29.224 1.00 95.25 97 THR A O 1
ATOM 743 N N . ASP A 1 98 ? -13.641 -1.344 30.605 1.00 94.00 98 ASP A N 1
ATOM 744 C CA . ASP A 1 98 ? -14.576 -1.846 31.620 1.00 94.00 98 ASP A CA 1
ATOM 745 C C . ASP A 1 98 ? -16.043 -1.722 31.178 1.00 94.00 98 ASP A C 1
ATOM 747 O O . ASP A 1 98 ? -16.903 -2.441 31.682 1.00 94.00 98 ASP A O 1
ATOM 751 N N . ILE A 1 99 ? -16.324 -0.829 30.222 1.00 95.38 99 ILE A N 1
ATOM 752 C CA . ILE A 1 99 ? -17.679 -0.494 29.764 1.00 95.38 99 ILE A CA 1
ATOM 753 C C . ILE A 1 99 ? -17.989 -1.138 28.413 1.00 95.38 99 ILE A C 1
ATOM 755 O O . ILE A 1 99 ? -19.123 -1.558 28.195 1.00 95.38 99 ILE A O 1
ATOM 759 N N . TYR A 1 100 ? -17.003 -1.221 27.520 1.00 96.81 100 TYR A N 1
ATOM 760 C CA . TYR A 1 100 ? -17.180 -1.638 26.131 1.00 96.81 100 TYR A CA 1
ATOM 761 C C . TYR A 1 100 ? -16.359 -2.880 25.780 1.00 96.81 100 TYR A C 1
ATOM 763 O O . TYR A 1 100 ? -15.196 -2.987 26.169 1.00 96.81 100 TYR A O 1
ATOM 771 N N . GLU A 1 101 ? -16.950 -3.794 25.012 1.00 96.25 101 GLU A N 1
ATOM 772 C CA . GLU A 1 101 ? -16.234 -4.901 24.364 1.00 96.25 101 GLU A CA 1
ATOM 773 C C . GLU A 1 101 ? -15.228 -4.376 23.326 1.00 96.25 101 GLU A C 1
ATOM 775 O O . GLU A 1 101 ? -15.375 -3.258 22.841 1.00 96.25 101 GLU A O 1
ATOM 780 N N . ALA A 1 102 ? -14.209 -5.158 22.960 1.00 97.12 102 ALA A N 1
ATOM 781 C CA . ALA A 1 102 ? -13.347 -4.804 21.826 1.00 97.12 102 ALA A CA 1
ATOM 782 C C . ALA A 1 102 ? -14.143 -4.791 20.506 1.00 97.12 102 ALA A C 1
ATOM 784 O O . ALA A 1 102 ? -15.126 -5.522 20.361 1.00 97.12 102 ALA A O 1
ATOM 785 N N . ALA A 1 103 ? -13.705 -3.988 19.537 1.00 98.25 103 ALA A N 1
ATOM 786 C CA . ALA A 1 103 ? -14.298 -3.954 18.200 1.00 98.25 103 ALA A CA 1
ATOM 787 C C . ALA A 1 103 ? -13.229 -3.858 17.113 1.00 98.25 103 ALA A C 1
ATOM 789 O O . ALA A 1 103 ? -12.129 -3.359 17.353 1.00 98.25 103 ALA A O 1
ATOM 790 N N . GLU A 1 104 ? -13.575 -4.317 15.913 1.00 98.31 104 GLU A N 1
ATOM 791 C CA . GLU A 1 104 ? -12.684 -4.330 14.756 1.00 98.31 104 GLU A CA 1
ATOM 792 C C . GLU A 1 104 ? -13.418 -3.842 13.511 1.00 98.31 104 GLU A C 1
ATOM 794 O O . GLU A 1 104 ? -14.613 -4.089 13.338 1.00 98.31 104 GLU A O 1
ATOM 799 N N . ALA A 1 105 ? -12.687 -3.146 12.649 1.00 98.50 105 ALA A N 1
ATOM 800 C CA . ALA A 1 105 ? -13.123 -2.773 11.314 1.00 98.50 105 ALA A CA 1
ATOM 801 C C . ALA A 1 105 ? -11.941 -2.906 10.359 1.00 98.50 105 ALA A C 1
ATOM 803 O O . ALA A 1 105 ? -10.788 -2.742 10.754 1.00 98.50 105 ALA A O 1
ATOM 804 N N . GLU A 1 106 ? -12.221 -3.177 9.094 1.00 98.50 106 GLU A N 1
ATOM 805 C CA . GLU A 1 106 ? -11.185 -3.360 8.088 1.00 98.50 106 GLU A CA 1
ATOM 806 C C . GLU A 1 106 ? -11.596 -2.750 6.753 1.00 98.50 106 GLU A C 1
ATOM 808 O O . GLU A 1 106 ? -12.781 -2.605 6.442 1.00 98.50 106 GLU A O 1
ATOM 813 N N . TYR A 1 107 ? -10.596 -2.386 5.959 1.00 98.69 107 TYR A N 1
ATOM 814 C CA . TYR A 1 107 ? -10.784 -2.001 4.568 1.00 98.69 107 TYR A CA 1
ATOM 815 C C . TYR A 1 107 ? -9.593 -2.442 3.723 1.00 98.69 107 TYR A C 1
ATOM 817 O O . TYR A 1 107 ? -8.475 -2.614 4.216 1.00 98.69 107 TYR A O 1
ATOM 825 N N . LYS A 1 108 ? -9.832 -2.608 2.421 1.00 98.62 108 LYS A N 1
ATOM 826 C CA . LYS A 1 108 ? -8.778 -2.953 1.466 1.00 98.62 108 LYS A CA 1
ATOM 827 C C . LYS A 1 108 ? -8.082 -1.711 0.932 1.00 98.62 108 LYS A C 1
ATOM 829 O O . LYS A 1 108 ? -8.735 -0.737 0.552 1.00 98.62 108 LYS A O 1
ATOM 834 N N . LEU A 1 109 ? -6.764 -1.795 0.835 1.00 98.75 109 LEU A N 1
ATOM 835 C CA . LEU A 1 109 ? -5.907 -0.870 0.114 1.00 98.75 109 LEU A CA 1
ATOM 836 C C . LEU A 1 109 ? -5.347 -1.582 -1.123 1.00 98.75 109 LEU A C 1
ATOM 838 O O . LEU A 1 109 ? -4.653 -2.592 -1.015 1.00 98.75 109 LEU A O 1
ATOM 842 N N . ILE A 1 110 ? -5.659 -1.043 -2.298 1.00 98.56 110 ILE A N 1
ATOM 843 C CA . ILE A 1 110 ? -5.208 -1.544 -3.597 1.00 98.56 110 ILE A CA 1
ATOM 844 C C . ILE A 1 110 ? -4.114 -0.610 -4.105 1.00 98.56 110 ILE A C 1
ATOM 846 O O . ILE A 1 110 ? -4.356 0.572 -4.355 1.00 98.56 110 ILE A O 1
ATOM 850 N N . VAL A 1 111 ? -2.905 -1.138 -4.263 1.00 98.38 111 VAL A N 1
ATOM 851 C CA . VAL A 1 111 ? -1.737 -0.374 -4.695 1.00 98.38 111 VAL A CA 1
ATOM 852 C C . VAL A 1 111 ? -1.390 -0.704 -6.140 1.00 98.38 111 VAL A C 1
ATOM 854 O O . VAL A 1 111 ? -1.146 -1.862 -6.483 1.00 98.38 111 VAL A O 1
ATOM 857 N N . THR A 1 112 ? -1.287 0.329 -6.973 1.00 97.88 112 THR A N 1
ATOM 858 C CA . THR A 1 112 ? -0.889 0.224 -8.381 1.00 97.88 112 THR A CA 1
ATOM 859 C C . THR A 1 112 ? 0.470 0.858 -8.650 1.00 97.88 112 THR A C 1
ATOM 861 O O . THR A 1 112 ? 0.959 1.706 -7.902 1.00 97.88 112 THR A O 1
ATOM 864 N N . HIS A 1 113 ? 1.095 0.469 -9.759 1.00 96.44 113 HIS A N 1
ATOM 865 C CA . HIS A 1 113 ? 2.298 1.146 -10.224 1.00 96.44 113 HIS A CA 1
ATOM 866 C C . HIS A 1 113 ? 1.963 2.505 -10.833 1.00 96.44 113 HIS A C 1
ATOM 868 O O . HIS A 1 113 ? 1.067 2.626 -11.667 1.00 96.44 113 HIS A O 1
ATOM 874 N N . LYS A 1 114 ? 2.772 3.502 -10.477 1.00 94.62 114 LYS A N 1
ATOM 875 C CA . LYS A 1 114 ? 2.869 4.776 -11.184 1.00 94.62 114 LYS A CA 1
ATOM 876 C C . LYS A 1 114 ? 4.272 4.884 -11.763 1.00 94.62 114 LYS A C 1
ATOM 878 O O . LYS A 1 114 ? 5.243 5.045 -11.023 1.00 94.62 114 LYS A O 1
ATOM 883 N N . PHE A 1 115 ? 4.375 4.703 -13.074 1.00 96.00 115 PHE A N 1
ATOM 884 C CA . PHE A 1 115 ? 5.641 4.784 -13.795 1.00 96.00 115 PHE A CA 1
ATOM 885 C C . PHE A 1 115 ? 5.961 6.240 -14.143 1.00 96.00 115 PHE A C 1
ATOM 887 O O . PHE A 1 115 ? 5.052 7.037 -14.369 1.00 96.00 115 PHE A O 1
ATOM 894 N N . SER A 1 116 ? 7.249 6.587 -14.148 1.00 93.56 116 SER A N 1
ATOM 895 C CA . SER A 1 116 ? 7.705 7.924 -14.539 1.00 93.56 116 SER A CA 1
ATOM 896 C C . SER A 1 116 ? 7.458 8.195 -16.026 1.00 93.56 116 SER A C 1
ATOM 898 O O . SER A 1 116 ? 7.604 7.302 -16.859 1.00 93.56 116 SER A O 1
ATOM 900 N N . ASP A 1 117 ? 7.186 9.454 -16.370 1.00 94.12 117 ASP A N 1
ATOM 901 C CA . ASP A 1 117 ? 7.180 9.923 -17.760 1.00 94.12 117 ASP A CA 1
ATOM 902 C C . ASP A 1 117 ? 8.603 10.085 -18.323 1.00 94.12 117 ASP A C 1
ATOM 904 O O . ASP A 1 117 ? 8.792 10.190 -19.536 1.00 94.12 117 ASP A O 1
ATOM 908 N N . GLU A 1 118 ? 9.635 10.044 -17.482 1.00 94.50 118 GLU A N 1
ATOM 909 C CA . GLU A 1 118 ? 11.034 10.067 -17.908 1.00 94.50 118 GLU A CA 1
ATOM 910 C C . GLU A 1 118 ? 11.503 8.674 -18.339 1.00 94.50 118 GLU A C 1
ATOM 912 O O . GLU A 1 118 ? 11.251 7.670 -17.673 1.00 94.50 118 GLU A O 1
ATOM 917 N N . TRP A 1 119 ? 12.208 8.603 -19.469 1.00 96.25 119 TRP A N 1
ATOM 918 C CA . TRP A 1 119 ? 12.831 7.361 -19.916 1.00 96.25 119 TRP A CA 1
ATOM 919 C C . TRP A 1 119 ? 14.141 7.108 -19.174 1.00 96.25 119 TRP A C 1
ATOM 921 O O . TRP A 1 119 ? 15.038 7.952 -19.161 1.00 96.25 119 TRP A O 1
ATOM 931 N N . LYS A 1 120 ? 14.277 5.906 -18.624 1.00 96.88 120 LYS A N 1
ATOM 932 C CA . LYS A 1 120 ? 15.562 5.325 -18.244 1.00 96.88 120 LYS A CA 1
ATOM 933 C C . LYS A 1 120 ? 16.135 4.557 -19.428 1.00 96.88 120 LYS A C 1
ATOM 935 O O . LYS A 1 120 ? 15.399 4.134 -20.321 1.00 96.88 120 LYS A O 1
ATOM 940 N N . TYR A 1 121 ? 17.451 4.405 -19.450 1.00 96.19 121 TYR A N 1
ATOM 941 C CA . TYR A 1 121 ? 18.144 3.681 -20.503 1.00 96.19 121 TYR A CA 1
ATOM 942 C C . TYR A 1 121 ? 19.518 3.192 -20.049 1.00 96.19 121 TYR A C 1
ATOM 944 O O . TYR A 1 121 ? 20.119 3.750 -19.130 1.00 96.19 121 TYR A O 1
ATOM 952 N N . ASP A 1 122 ? 20.024 2.188 -20.752 1.00 95.00 122 ASP A N 1
ATOM 953 C CA . ASP A 1 122 ? 21.424 1.771 -20.750 1.00 95.00 122 ASP A CA 1
ATOM 954 C C . ASP A 1 122 ? 21.932 1.617 -22.198 1.00 95.00 122 ASP A C 1
ATOM 956 O O . ASP A 1 122 ? 21.326 2.148 -23.128 1.00 95.00 122 ASP A O 1
ATOM 960 N N . ASP A 1 123 ? 23.055 0.929 -22.419 1.00 90.44 123 ASP A N 1
ATOM 961 C CA . ASP A 1 123 ? 23.616 0.733 -23.765 1.00 90.44 123 ASP A CA 1
ATOM 962 C C . ASP A 1 123 ? 22.756 -0.166 -24.678 1.00 90.44 123 ASP A C 1
ATOM 964 O O . ASP A 1 123 ? 22.933 -0.156 -25.901 1.00 90.44 123 ASP A O 1
ATOM 968 N N . LYS A 1 124 ? 21.847 -0.971 -24.115 1.00 92.12 124 LYS A N 1
ATOM 969 C CA . LYS A 1 124 ? 21.069 -2.000 -24.823 1.00 92.12 124 LYS A CA 1
ATOM 970 C C . LYS A 1 124 ? 19.593 -1.638 -24.934 1.00 92.12 124 LYS A C 1
ATOM 972 O O . LYS A 1 124 ? 19.003 -1.835 -25.998 1.00 92.12 124 LYS A O 1
ATOM 977 N N . GLU A 1 125 ? 19.006 -1.127 -23.861 1.00 96.56 125 GLU A N 1
ATOM 978 C CA . GLU A 1 125 ? 17.564 -0.939 -23.728 1.00 96.56 125 GLU A CA 1
ATOM 979 C C . GLU A 1 125 ? 17.176 0.383 -23.058 1.00 96.56 125 GLU A C 1
ATOM 981 O O . GLU A 1 125 ? 17.993 1.105 -22.485 1.00 96.56 125 GLU A O 1
ATOM 986 N N . HIS A 1 126 ? 15.891 0.705 -23.163 1.00 96.75 126 HIS A N 1
ATOM 987 C CA . HIS A 1 126 ? 15.209 1.778 -22.456 1.00 96.75 126 HIS A CA 1
ATOM 988 C C . HIS A 1 126 ? 13.981 1.233 -21.729 1.00 96.75 126 HIS A C 1
ATOM 990 O O . HIS A 1 126 ? 13.422 0.223 -22.143 1.00 96.75 126 HIS A O 1
ATOM 996 N N . TRP A 1 127 ? 13.575 1.887 -20.641 1.00 98.06 127 TRP A N 1
ATOM 997 C CA . TRP A 1 127 ? 12.390 1.525 -19.858 1.00 98.06 127 TRP A CA 1
ATOM 998 C C . TRP A 1 127 ? 11.810 2.735 -19.123 1.00 98.06 127 TRP A C 1
ATOM 1000 O O . TRP A 1 127 ? 12.491 3.744 -18.914 1.00 98.06 127 TRP A O 1
ATOM 1010 N N . LYS A 1 128 ? 10.553 2.627 -18.698 1.00 96.81 128 LYS A N 1
ATOM 1011 C CA . LYS A 1 128 ? 9.968 3.467 -17.650 1.00 96.81 128 LYS A CA 1
ATOM 1012 C C . LYS A 1 128 ? 10.118 2.772 -16.312 1.00 96.81 128 LYS A C 1
ATOM 1014 O O . LYS A 1 128 ? 10.054 1.550 -16.228 1.00 96.81 128 LYS A O 1
ATOM 1019 N N . GLU A 1 129 ? 10.317 3.543 -15.256 1.00 96.50 129 GLU A N 1
ATOM 1020 C CA . GLU A 1 129 ? 10.590 2.998 -13.929 1.00 96.50 129 GLU A CA 1
ATOM 1021 C C . GLU A 1 129 ? 9.593 3.541 -12.911 1.00 96.50 129 GLU A C 1
ATOM 1023 O O . GLU A 1 129 ? 9.270 4.733 -12.903 1.00 96.50 129 GLU A O 1
ATOM 1028 N N . CYS A 1 130 ? 9.074 2.645 -12.077 1.00 96.69 130 CYS A N 1
ATOM 1029 C CA . CYS A 1 130 ? 8.284 2.989 -10.907 1.00 96.69 130 CYS A CA 1
ATOM 1030 C C . C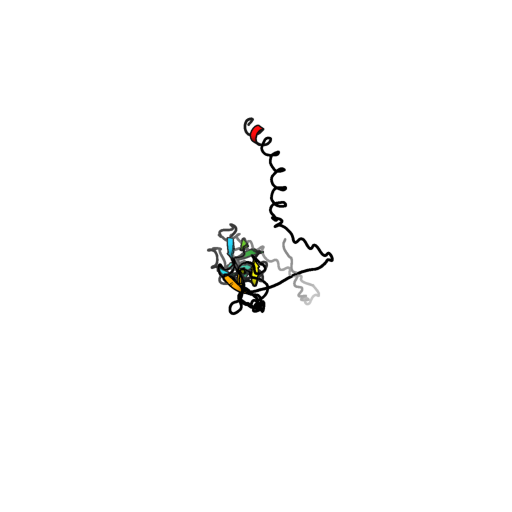YS A 1 130 ? 9.219 3.229 -9.718 1.00 96.69 130 CYS A C 1
ATOM 1032 O O . CYS A 1 130 ? 10.284 2.623 -9.627 1.00 96.69 130 CYS A O 1
ATOM 1034 N N . VAL A 1 131 ? 8.802 4.050 -8.753 1.00 94.56 131 VAL A N 1
ATOM 1035 C CA . VAL A 1 131 ? 9.590 4.315 -7.535 1.00 94.56 131 VAL A CA 1
ATOM 1036 C C . VAL A 1 131 ? 9.896 3.049 -6.721 1.00 94.56 131 VAL A C 1
ATOM 1038 O O . VAL A 1 131 ? 10.900 2.997 -6.020 1.00 94.56 131 VAL A O 1
ATOM 1041 N N . CYS A 1 132 ? 9.088 1.991 -6.857 1.00 92.50 132 CYS A N 1
ATOM 1042 C CA . CYS A 1 132 ? 9.359 0.690 -6.239 1.00 92.50 132 CYS A CA 1
ATOM 1043 C C . CYS A 1 132 ? 10.415 -0.156 -6.987 1.00 92.50 132 CYS A C 1
ATOM 1045 O O . CYS A 1 132 ? 10.677 -1.288 -6.582 1.00 92.50 132 CYS A O 1
ATOM 1047 N N . GLY A 1 133 ? 10.988 0.361 -8.081 1.00 93.44 133 GLY A N 1
ATOM 1048 C CA . GLY A 1 133 ? 12.009 -0.288 -8.910 1.00 93.44 133 GLY A CA 1
ATOM 1049 C C . GLY A 1 133 ? 11.473 -1.149 -10.059 1.00 93.44 133 GLY A C 1
ATOM 1050 O O . GLY A 1 133 ? 12.264 -1.700 -10.821 1.00 93.44 133 GLY A O 1
ATOM 1051 N N . GLU A 1 134 ? 10.150 -1.276 -10.203 1.00 96.38 134 GLU A N 1
ATOM 1052 C CA . GLU A 1 134 ? 9.557 -2.040 -11.305 1.00 96.38 134 GLU A CA 1
ATOM 1053 C C . GLU A 1 134 ? 9.787 -1.319 -12.637 1.00 96.38 134 GLU A C 1
ATOM 1055 O O . GLU A 1 134 ? 9.583 -0.103 -12.737 1.00 96.38 134 GLU A O 1
ATOM 1060 N N . LYS A 1 135 ? 10.177 -2.074 -13.667 1.00 96.50 135 LYS A N 1
ATOM 1061 C CA . LYS A 1 135 ? 10.376 -1.558 -15.022 1.00 96.50 135 LYS A CA 1
ATOM 1062 C C . LYS A 1 135 ? 9.156 -1.855 -15.889 1.00 96.50 135 LYS A C 1
ATOM 1064 O O . LYS A 1 135 ? 8.641 -2.968 -15.882 1.00 96.50 135 LYS A O 1
ATOM 1069 N N . SER A 1 136 ? 8.743 -0.895 -16.700 1.00 96.44 136 SER A N 1
ATOM 1070 C CA . SER A 1 136 ? 7.748 -1.081 -17.756 1.00 96.44 136 SER A CA 1
ATOM 1071 C C . SER A 1 136 ? 8.259 -0.521 -19.076 1.00 96.44 136 SER A C 1
ATOM 1073 O O . SER A 1 136 ? 9.290 0.149 -19.124 1.00 96.44 136 SER A O 1
ATOM 1075 N N . GLU A 1 137 ? 7.573 -0.857 -20.170 1.00 96.38 137 GLU A N 1
ATOM 1076 C CA . GLU A 1 137 ? 7.942 -0.415 -21.522 1.00 96.38 137 GLU A CA 1
ATOM 1077 C C . GLU A 1 137 ? 9.419 -0.686 -21.862 1.00 96.38 137 GLU A C 1
ATOM 1079 O O . GLU A 1 137 ? 10.097 0.129 -22.485 1.00 96.38 137 GLU A O 1
ATOM 1084 N N . VAL A 1 138 ? 9.928 -1.840 -21.414 1.00 97.56 138 VAL A N 1
ATOM 1085 C CA . VAL A 1 138 ? 11.308 -2.252 -21.670 1.00 97.56 138 VAL A CA 1
ATOM 1086 C C . VAL A 1 138 ? 11.466 -2.561 -23.157 1.00 97.56 138 VAL A C 1
ATOM 1088 O O . VAL A 1 138 ? 10.774 -3.431 -23.694 1.00 97.56 138 VAL A O 1
ATOM 1091 N N . GLY A 1 139 ? 12.376 -1.861 -23.826 1.00 96.50 139 GLY A N 1
ATOM 1092 C CA . GLY A 1 139 ? 12.596 -1.993 -25.261 1.00 96.50 139 GLY A CA 1
ATOM 1093 C C . GLY A 1 139 ? 14.047 -1.762 -25.652 1.00 96.50 139 GLY A C 1
ATOM 1094 O O . GLY A 1 139 ? 14.708 -0.860 -25.147 1.00 96.50 139 GLY A O 1
ATOM 1095 N N . ALA A 1 140 ? 14.552 -2.559 -26.595 1.00 97.00 140 ALA A N 1
ATOM 1096 C CA . ALA A 1 140 ? 15.863 -2.312 -27.185 1.00 97.00 140 ALA A CA 1
ATOM 1097 C C . ALA A 1 140 ? 15.882 -0.971 -27.935 1.00 97.00 140 ALA A C 1
ATOM 1099 O O . ALA A 1 140 ? 14.874 -0.539 -28.507 1.00 97.00 140 ALA A O 1
ATOM 1100 N N . HIS A 1 141 ? 17.044 -0.321 -27.982 1.00 92.62 141 HIS A N 1
ATOM 1101 C CA . HIS A 1 141 ? 17.186 0.907 -28.762 1.00 92.62 141 HIS A CA 1
ATOM 1102 C C . HIS A 1 141 ? 16.960 0.667 -30.253 1.00 92.62 141 HIS A C 1
ATOM 1104 O O . HIS A 1 141 ? 17.478 -0.279 -30.850 1.00 92.62 141 HIS A O 1
ATOM 1110 N N . SER A 1 142 ? 16.187 1.557 -30.868 1.00 94.00 142 SER A N 1
ATOM 1111 C CA . SER A 1 142 ? 15.869 1.502 -32.291 1.00 94.00 142 SER A CA 1
ATOM 1112 C C . SER A 1 142 ? 15.728 2.906 -32.877 1.00 94.00 142 SER A C 1
ATOM 1114 O O . SER A 1 142 ? 15.459 3.874 -32.163 1.00 94.00 142 SER A O 1
ATOM 1116 N N . GLY A 1 143 ? 15.903 3.010 -34.194 1.00 92.88 143 GLY A N 1
ATOM 1117 C CA . GLY A 1 143 ? 15.809 4.274 -34.917 1.00 92.88 143 GLY A CA 1
ATOM 1118 C C . GLY A 1 143 ? 17.118 5.067 -34.973 1.00 92.88 143 GLY A C 1
ATOM 1119 O O . GLY A 1 143 ? 18.118 4.739 -34.346 1.00 92.88 143 GLY A O 1
ATOM 1120 N N . GLY A 1 144 ? 17.120 6.118 -35.791 1.00 91.25 144 GLY A N 1
ATOM 1121 C CA . GLY A 1 144 ? 18.321 6.906 -36.061 1.00 91.25 144 GLY A CA 1
ATOM 1122 C C . GLY A 1 144 ? 19.350 6.178 -36.937 1.00 91.25 144 GLY A C 1
ATOM 1123 O O . GLY A 1 144 ? 19.221 5.002 -37.276 1.00 91.25 144 GLY A O 1
ATOM 1124 N N . LYS A 1 145 ? 20.382 6.915 -37.351 1.00 90.81 145 LYS A N 1
ATOM 1125 C CA . LYS A 1 145 ? 21.535 6.383 -38.081 1.00 90.81 145 LYS A CA 1
ATOM 1126 C C . LYS A 1 145 ? 22.787 6.998 -37.474 1.00 90.81 145 LYS A C 1
ATOM 1128 O O . LYS A 1 145 ? 22.847 8.216 -37.350 1.00 90.81 145 LYS A O 1
ATOM 1133 N N . ALA A 1 146 ? 23.752 6.164 -37.105 1.00 92.62 146 ALA A N 1
ATOM 1134 C CA . ALA A 1 146 ? 25.056 6.646 -36.675 1.00 92.62 146 ALA A CA 1
ATOM 1135 C C . ALA A 1 146 ? 25.828 7.225 -37.869 1.00 92.62 146 ALA A C 1
ATOM 1137 O O . ALA A 1 146 ? 25.719 6.731 -38.999 1.00 92.62 146 ALA A O 1
ATOM 1138 N N . ASP A 1 147 ? 26.631 8.245 -37.605 1.00 91.25 147 ASP A N 1
ATOM 1139 C CA . ASP A 1 147 ? 27.629 8.770 -38.527 1.00 91.25 147 ASP A CA 1
ATOM 1140 C C . ASP A 1 147 ? 29.037 8.594 -37.926 1.00 91.25 147 ASP A C 1
ATOM 1142 O O . ASP A 1 147 ? 29.221 7.903 -36.923 1.00 91.25 147 ASP A O 1
ATOM 1146 N N . THR A 1 148 ? 30.064 9.129 -38.584 1.00 92.06 148 THR A N 1
ATOM 1147 C CA . THR A 1 148 ? 31.462 8.966 -38.149 1.00 92.06 148 THR A CA 1
ATOM 1148 C C . THR A 1 148 ? 31.820 9.764 -36.889 1.00 92.06 148 THR A C 1
ATOM 1150 O O . THR A 1 148 ? 32.935 9.634 -36.392 1.00 92.06 148 THR A O 1
ATOM 1153 N N . VAL A 1 149 ? 30.915 10.615 -36.403 1.00 90.69 149 VAL A N 1
ATOM 1154 C CA . VAL A 1 149 ? 31.087 11.551 -35.281 1.00 90.69 149 VAL A CA 1
ATOM 1155 C C . VAL A 1 149 ? 30.022 11.333 -34.197 1.00 90.69 149 VAL A C 1
ATOM 1157 O O . VAL A 1 149 ? 30.348 11.405 -33.015 1.00 90.69 149 VAL A O 1
ATOM 1160 N N . HIS A 1 150 ? 28.781 11.017 -34.574 1.00 91.88 150 HIS A N 1
ATOM 1161 C CA . HIS A 1 150 ? 27.626 10.859 -33.688 1.00 91.88 150 HIS A CA 1
ATOM 1162 C C . HIS A 1 150 ? 27.028 9.451 -33.757 1.00 91.88 150 HIS A C 1
ATOM 1164 O O . HIS A 1 150 ? 26.935 8.825 -34.818 1.00 91.88 150 HIS A O 1
ATOM 1170 N N . LYS A 1 151 ? 26.583 8.956 -32.602 1.00 93.38 151 LYS A N 1
ATOM 1171 C CA . LYS A 1 151 ? 25.879 7.676 -32.467 1.00 93.38 151 LYS A CA 1
ATOM 1172 C C . LYS A 1 151 ? 24.445 7.775 -33.000 1.00 93.38 151 LYS A C 1
ATOM 1174 O O . LYS A 1 151 ? 23.918 8.863 -33.226 1.00 93.38 151 LYS A O 1
ATOM 1179 N N . ALA A 1 152 ? 23.795 6.630 -33.204 1.00 94.25 152 ALA A N 1
ATOM 1180 C CA . ALA A 1 152 ? 22.382 6.622 -33.570 1.00 94.25 152 ALA A CA 1
ATOM 1181 C C . ALA A 1 152 ? 21.546 7.147 -32.396 1.00 94.25 152 ALA A C 1
ATOM 1183 O O . ALA A 1 152 ? 21.819 6.811 -31.251 1.00 94.25 152 ALA A O 1
ATOM 1184 N N . LYS A 1 153 ? 20.521 7.958 -32.666 1.00 95.62 153 LYS A N 1
ATOM 1185 C CA . LYS A 1 153 ? 19.596 8.449 -31.639 1.00 95.62 153 LYS A CA 1
ATOM 1186 C C . LYS A 1 153 ? 18.334 7.594 -31.618 1.00 95.62 153 LYS A C 1
ATOM 1188 O O . LYS A 1 153 ? 17.663 7.479 -32.644 1.00 95.62 153 LYS A O 1
ATOM 1193 N N . CYS A 1 154 ? 18.003 7.037 -30.457 1.00 95.69 154 CYS A N 1
ATOM 1194 C CA . CYS A 1 154 ? 16.811 6.224 -30.263 1.00 95.69 154 CYS A CA 1
ATOM 1195 C C . CYS A 1 154 ? 15.553 7.061 -30.519 1.00 95.69 154 CYS A C 1
ATOM 1197 O O . CYS A 1 154 ? 15.399 8.150 -29.963 1.00 95.69 154 CYS A O 1
ATOM 1199 N N . SER A 1 155 ? 14.637 6.557 -31.345 1.00 94.81 155 SER A N 1
ATOM 1200 C CA . SER A 1 155 ? 13.402 7.274 -31.688 1.00 94.81 155 SER A CA 1
ATOM 1201 C C . SER A 1 155 ? 12.352 7.263 -30.575 1.00 94.81 155 SER A C 1
ATOM 1203 O O . SER A 1 155 ? 11.399 8.030 -30.654 1.00 94.81 155 SER A O 1
ATOM 1205 N N . VAL A 1 156 ? 12.512 6.400 -29.566 1.00 94.12 156 VAL A N 1
ATOM 1206 C CA . VAL A 1 156 ? 11.569 6.256 -28.444 1.00 94.12 156 VAL A CA 1
ATOM 1207 C C . VAL A 1 156 ? 12.015 7.091 -27.245 1.00 94.12 156 VAL A C 1
ATOM 1209 O O . VAL A 1 156 ? 11.309 8.007 -26.833 1.00 94.12 156 VAL A O 1
ATOM 1212 N N . CYS A 1 157 ? 13.204 6.813 -26.703 1.00 93.31 157 CYS A N 1
ATOM 1213 C CA . CYS A 1 157 ? 13.705 7.497 -25.509 1.00 93.31 157 CYS A CA 1
ATOM 1214 C C . CYS A 1 157 ? 14.563 8.734 -25.812 1.00 93.31 157 CYS A C 1
ATOM 1216 O O . CYS A 1 157 ? 14.838 9.523 -24.914 1.00 93.31 157 CYS A O 1
ATOM 1218 N N . GLY A 1 158 ? 14.989 8.923 -27.064 1.00 92.50 158 GLY A N 1
ATOM 1219 C CA . GLY A 1 158 ? 15.804 10.067 -27.472 1.00 92.50 158 GLY A CA 1
ATOM 1220 C C . GLY A 1 158 ? 17.294 9.958 -27.135 1.00 92.50 158 GLY A C 1
ATOM 1221 O O . GLY A 1 158 ? 18.042 10.865 -27.493 1.00 92.50 158 GLY A O 1
ATOM 1222 N N . THR A 1 159 ? 17.752 8.887 -26.495 1.00 93.38 159 THR A N 1
ATOM 1223 C CA . THR A 1 159 ? 19.168 8.705 -26.142 1.00 93.38 159 THR A CA 1
ATOM 1224 C C . THR A 1 159 ? 20.001 8.224 -27.330 1.00 93.38 159 THR A C 1
ATOM 1226 O O . THR A 1 159 ? 19.539 7.439 -28.155 1.00 93.38 159 THR A O 1
ATOM 1229 N N . GLU A 1 160 ? 21.250 8.676 -27.410 1.00 94.25 160 GLU A N 1
ATOM 1230 C CA . GLU A 1 160 ? 22.265 8.115 -28.300 1.00 94.25 160 GLU A CA 1
ATOM 1231 C C . GLU A 1 160 ? 22.702 6.694 -27.902 1.00 94.25 160 GLU A C 1
ATOM 1233 O O . GLU A 1 160 ? 22.976 6.420 -26.736 1.00 94.25 160 GLU A O 1
ATOM 1238 N N . TYR A 1 161 ? 22.829 5.795 -28.877 1.00 94.00 161 TYR A N 1
ATOM 1239 C CA . TYR A 1 161 ? 23.154 4.388 -28.656 1.00 94.00 161 TYR A CA 1
ATOM 1240 C C . TYR A 1 161 ? 23.970 3.782 -29.811 1.00 94.00 161 TYR A C 1
ATOM 1242 O O . TYR A 1 161 ? 24.042 4.323 -30.919 1.00 94.00 161 TYR A O 1
ATOM 1250 N N . GLY A 1 162 ? 24.585 2.626 -29.549 1.00 90.56 162 GLY A N 1
ATOM 1251 C CA . GLY A 1 162 ? 25.395 1.896 -30.528 1.00 90.56 162 GLY A CA 1
ATOM 1252 C C . GLY A 1 162 ? 26.787 2.494 -30.776 1.00 90.56 162 GLY A C 1
ATOM 1253 O O . GLY A 1 162 ? 27.269 3.353 -30.033 1.00 90.56 162 GLY A O 1
ATOM 1254 N N . GLU A 1 163 ? 27.457 1.993 -31.814 1.00 92.25 163 GLU A N 1
ATOM 1255 C CA . GLU A 1 163 ? 28.783 2.450 -32.250 1.00 92.25 163 GLU A CA 1
ATOM 1256 C C . GLU A 1 163 ? 28.685 3.522 -33.346 1.00 92.25 163 GLU A C 1
ATOM 1258 O O . GLU A 1 163 ? 27.696 3.598 -34.078 1.00 92.25 163 GLU A O 1
ATOM 1263 N N . LEU A 1 164 ? 29.742 4.331 -33.486 1.00 92.00 164 LEU A N 1
ATOM 1264 C CA . LEU A 1 164 ? 29.890 5.261 -34.607 1.00 92.00 164 LEU A CA 1
ATOM 1265 C C . LEU A 1 164 ? 30.023 4.500 -35.930 1.00 92.00 164 LEU A C 1
ATOM 1267 O O . LEU A 1 164 ? 30.604 3.412 -35.992 1.00 92.00 164 LEU A O 1
ATOM 1271 N N . ALA A 1 165 ? 29.531 5.093 -37.014 1.00 89.25 165 ALA A N 1
ATOM 1272 C CA . ALA A 1 165 ? 29.733 4.530 -38.338 1.00 89.25 165 ALA A CA 1
ATOM 1273 C C . ALA A 1 165 ? 31.223 4.561 -38.708 1.00 89.25 165 ALA A C 1
ATOM 1275 O O . ALA A 1 165 ? 31.934 5.538 -38.468 1.00 89.25 165 ALA A O 1
ATOM 1276 N N . LYS A 1 166 ? 31.707 3.489 -39.339 1.00 86.44 166 LYS A N 1
ATOM 1277 C CA . LYS A 1 166 ? 33.073 3.451 -39.871 1.00 86.44 166 LYS A CA 1
ATOM 1278 C C . LYS A 1 166 ? 33.165 4.390 -41.070 1.00 86.44 166 LYS A C 1
ATOM 1280 O O . LYS A 1 166 ? 32.289 4.371 -41.932 1.00 86.44 166 LYS A O 1
ATOM 1285 N N . ALA A 1 167 ? 34.234 5.185 -41.129 1.00 77.19 167 ALA A N 1
ATOM 1286 C CA . ALA A 1 167 ? 34.520 6.006 -42.297 1.00 77.19 167 ALA A CA 1
ATOM 1287 C C . ALA A 1 167 ? 34.646 5.100 -43.528 1.00 77.19 167 ALA A C 1
ATOM 1289 O O . ALA A 1 167 ? 35.459 4.170 -43.548 1.00 77.19 167 ALA A O 1
ATOM 1290 N N . ASP A 1 168 ? 33.810 5.350 -44.532 1.00 67.44 168 ASP A N 1
ATOM 1291 C CA . ASP A 1 168 ? 33.823 4.591 -45.772 1.00 67.44 168 ASP A CA 1
ATOM 1292 C C . ASP A 1 168 ? 35.112 4.926 -46.534 1.00 67.44 168 ASP A C 1
ATOM 1294 O O . ASP A 1 168 ? 35.280 6.019 -47.068 1.00 67.44 168 ASP A O 1
ATOM 1298 N N . ASN A 1 169 ? 36.071 3.999 -46.540 1.00 60.97 169 ASN A N 1
ATOM 1299 C CA . ASN A 1 169 ? 37.324 4.134 -47.287 1.00 60.97 169 ASN A CA 1
ATOM 1300 C C . ASN A 1 169 ? 37.162 3.682 -48.752 1.00 60.97 169 ASN A C 1
ATOM 1302 O O . ASN A 1 169 ? 38.109 3.185 -49.371 1.00 60.97 169 ASN A O 1
ATOM 1306 N N . THR A 1 170 ? 35.978 3.852 -49.346 1.00 48.69 170 THR A N 1
ATOM 1307 C CA . THR A 1 170 ? 35.838 3.770 -50.803 1.00 48.69 170 THR A CA 1
ATOM 1308 C C . THR A 1 170 ? 36.373 5.048 -51.449 1.00 48.69 170 THR A C 1
ATOM 1310 O O . THR A 1 170 ? 35.729 6.089 -51.528 1.00 48.69 170 THR A O 1
ATOM 1313 N N . GLN A 1 171 ? 37.621 4.942 -51.912 1.00 50.62 171 GLN A N 1
ATOM 1314 C CA . GLN A 1 171 ? 38.368 5.951 -52.662 1.00 50.62 171 GLN A CA 1
ATOM 1315 C C . GLN A 1 171 ? 37.533 6.620 -53.768 1.00 50.62 171 GLN A C 1
ATOM 1317 O O . GLN A 1 171 ? 37.265 6.013 -54.806 1.00 50.62 171 GLN A O 1
ATOM 1322 N N . THR A 1 172 ? 37.287 7.925 -53.652 1.00 41.38 172 THR A N 1
ATOM 1323 C CA . THR A 1 172 ? 37.041 8.798 -54.807 1.00 41.38 172 THR A CA 1
ATOM 1324 C C . THR A 1 172 ? 38.342 8.992 -55.592 1.00 41.38 172 THR A C 1
ATOM 1326 O O . THR A 1 172 ? 38.955 10.057 -55.603 1.00 41.38 172 THR A O 1
ATOM 1329 N N . LYS A 1 173 ? 38.774 7.961 -56.329 1.00 39.88 173 LYS A N 1
ATOM 1330 C CA . LYS A 1 173 ? 39.629 8.171 -57.506 1.00 39.88 173 LYS A CA 1
ATOM 1331 C C . LYS A 1 173 ? 38.750 8.650 -58.658 1.00 39.88 173 LYS A C 1
ATOM 1333 O O . LYS A 1 173 ? 38.460 7.904 -59.589 1.00 39.88 173 LYS A O 1
ATOM 1338 N N . ASN A 1 174 ? 38.372 9.925 -58.624 1.00 39.78 174 ASN A N 1
ATOM 1339 C CA . ASN A 1 174 ? 37.996 10.637 -59.841 1.00 39.78 174 ASN A CA 1
ATOM 1340 C C . ASN A 1 174 ? 39.269 10.823 -60.680 1.00 39.78 174 ASN A C 1
ATOM 1342 O O . ASN A 1 174 ? 39.957 11.834 -60.561 1.00 39.78 174 ASN A O 1
ATOM 1346 N N . LYS A 1 175 ? 39.616 9.827 -61.506 1.00 36.91 175 LYS A N 1
ATOM 1347 C CA . LYS A 1 175 ? 40.599 10.003 -62.579 1.00 36.91 175 LYS A CA 1
ATOM 1348 C C . LYS A 1 175 ? 39.852 10.196 -63.893 1.00 36.91 175 LYS A C 1
ATOM 1350 O O . LYS A 1 175 ? 39.211 9.288 -64.414 1.00 36.91 175 LYS A O 1
ATOM 1355 N N . THR A 1 176 ? 39.928 11.428 -64.372 1.00 34.06 176 THR A N 1
ATOM 1356 C CA . THR A 1 176 ? 39.436 11.940 -65.647 1.00 34.06 176 THR A CA 1
ATOM 1357 C C . THR A 1 176 ? 39.846 11.040 -66.821 1.00 34.06 176 THR A C 1
ATOM 1359 O O . THR A 1 176 ? 40.964 10.528 -66.871 1.00 34.06 176 THR A O 1
ATOM 1362 N N . LYS A 1 177 ? 38.913 10.864 -67.764 1.00 35.22 177 LYS A N 1
ATOM 1363 C CA . LYS A 1 177 ? 39.026 10.108 -69.023 1.00 35.22 177 LYS A CA 1
ATOM 1364 C C . LYS A 1 177 ? 40.283 10.479 -69.831 1.00 35.22 177 LYS A C 1
ATOM 1366 O O . LYS A 1 177 ? 40.493 11.661 -70.078 1.00 35.22 177 LYS A O 1
ATOM 1371 N N . ASN A 1 178 ? 41.017 9.486 -70.354 1.00 28.67 178 ASN A N 1
ATOM 1372 C CA . ASN A 1 178 ? 41.046 9.211 -71.801 1.00 28.67 178 ASN A CA 1
ATOM 1373 C C . ASN A 1 178 ? 41.858 7.957 -72.197 1.00 28.67 178 ASN A C 1
ATOM 1375 O O . ASN A 1 178 ? 42.950 7.723 -71.694 1.00 28.67 178 ASN A O 1
ATOM 1379 N N . SER A 1 179 ? 41.326 7.287 -73.229 1.00 29.22 179 SER A N 1
ATOM 1380 C CA . SER A 1 179 ? 41.976 6.429 -74.236 1.00 29.22 179 SER A CA 1
ATOM 1381 C C . SER A 1 179 ? 42.273 4.943 -73.958 1.00 29.22 179 SER A C 1
ATOM 1383 O O . SER A 1 179 ? 43.193 4.601 -73.226 1.00 29.22 179 SER A O 1
ATOM 1385 N N . GLY A 1 180 ? 41.567 4.089 -74.720 1.00 27.36 180 GLY A N 1
ATOM 1386 C CA . GLY A 1 180 ? 42.171 2.973 -75.464 1.00 27.36 180 GLY A CA 1
ATOM 1387 C C . GLY A 1 180 ? 42.000 1.547 -74.926 1.00 27.36 180 GLY A C 1
ATOM 1388 O O . GLY A 1 180 ? 42.776 1.156 -74.073 1.00 27.36 180 GLY A O 1
ATOM 1389 N N . THR A 1 181 ? 41.068 0.786 -75.544 1.00 25.48 181 THR A N 1
ATOM 1390 C CA . THR A 1 181 ? 41.146 -0.651 -75.967 1.00 25.48 181 THR A CA 1
ATOM 1391 C C . THR A 1 181 ? 41.611 -1.728 -74.967 1.00 25.48 181 THR A C 1
ATOM 1393 O O . THR A 1 181 ? 42.583 -1.542 -74.262 1.00 25.48 181 THR A O 1
ATOM 1396 N N . GLN A 1 182 ? 41.152 -2.979 -74.927 1.00 32.94 182 GLN A N 1
ATOM 1397 C CA . GLN A 1 182 ? 40.051 -3.801 -75.449 1.00 32.94 182 GLN A CA 1
ATOM 1398 C C . GLN A 1 182 ? 40.249 -5.169 -74.736 1.00 32.94 182 GLN A C 1
ATOM 1400 O O . GLN A 1 182 ? 41.398 -5.560 -74.564 1.00 32.94 182 GLN A O 1
ATOM 1405 N N . GLN A 1 183 ? 39.162 -5.917 -74.462 1.00 32.06 183 GLN A N 1
ATOM 1406 C CA . GLN A 1 183 ? 39.134 -7.392 -74.264 1.00 32.06 183 GLN A CA 1
ATOM 1407 C C . GLN A 1 183 ? 39.828 -7.939 -72.977 1.00 32.06 183 GLN A C 1
ATOM 1409 O O . GLN A 1 183 ? 40.846 -7.430 -72.555 1.00 32.06 183 GLN A O 1
ATOM 1414 N N . ASN A 1 184 ? 39.380 -8.972 -72.249 1.00 30.50 184 ASN A N 1
ATOM 1415 C CA . ASN A 1 184 ? 38.441 -10.068 -72.485 1.00 30.50 184 ASN A CA 1
ATOM 1416 C C . ASN A 1 184 ? 38.048 -10.801 -71.161 1.00 30.50 184 ASN A C 1
ATOM 1418 O O . ASN A 1 184 ? 38.769 -10.808 -70.174 1.00 30.50 184 ASN A O 1
ATOM 1422 N N . ASN A 1 185 ? 36.886 -11.462 -71.216 1.00 31.55 185 ASN A N 1
ATOM 1423 C CA . ASN A 1 185 ? 36.498 -12.773 -70.661 1.00 31.55 185 ASN A CA 1
ATOM 1424 C C . ASN A 1 185 ? 36.553 -13.120 -69.146 1.00 31.55 185 ASN A C 1
ATOM 1426 O O . ASN A 1 185 ? 37.509 -13.692 -68.641 1.00 31.55 185 ASN A O 1
ATOM 1430 N N . ASN A 1 186 ? 35.355 -13.041 -68.542 1.00 32.25 186 ASN A N 1
ATOM 1431 C CA . ASN A 1 186 ? 34.548 -14.171 -68.027 1.00 32.25 186 ASN A CA 1
ATOM 1432 C C . ASN A 1 186 ? 35.064 -15.010 -66.825 1.00 32.25 186 ASN A C 1
ATOM 1434 O O . ASN A 1 186 ? 35.886 -15.903 -67.005 1.00 32.25 186 ASN A O 1
ATOM 1438 N N . ARG A 1 187 ? 34.399 -14.884 -65.656 1.00 34.88 187 ARG A N 1
ATOM 1439 C CA . ARG A 1 187 ? 33.556 -15.948 -65.042 1.00 34.88 187 ARG A CA 1
ATOM 1440 C C . ARG A 1 187 ? 32.824 -15.498 -63.759 1.00 34.88 187 ARG A C 1
ATOM 1442 O O . ARG A 1 187 ? 33.433 -15.227 -62.738 1.00 34.88 187 ARG A O 1
ATOM 1449 N N . LYS A 1 188 ? 31.490 -15.510 -63.881 1.00 36.88 188 LYS A N 1
ATOM 1450 C CA . LYS A 1 188 ? 30.422 -15.941 -62.950 1.00 36.88 188 LYS A CA 1
ATOM 1451 C C . LYS A 1 188 ? 30.573 -15.728 -61.431 1.00 36.88 188 LYS A C 1
ATOM 1453 O O . LYS A 1 188 ? 31.309 -16.438 -60.760 1.00 36.88 188 LYS A O 1
ATOM 1458 N N . GLY A 1 189 ? 29.638 -14.935 -60.906 1.00 34.31 189 GLY A N 1
ATOM 1459 C CA . GLY A 1 189 ? 29.170 -14.962 -59.519 1.00 34.31 189 GLY A CA 1
ATOM 1460 C C . GLY A 1 189 ? 28.059 -13.932 -59.319 1.00 34.31 189 GLY A C 1
ATOM 1461 O O . GLY A 1 189 ? 28.324 -12.817 -58.895 1.00 34.31 189 GLY A O 1
ATOM 1462 N N . ALA A 1 190 ? 26.826 -14.265 -59.709 1.00 45.62 190 ALA A N 1
ATOM 1463 C CA . ALA A 1 190 ? 25.663 -13.426 -59.438 1.00 45.62 190 ALA A CA 1
ATOM 1464 C C . ALA A 1 190 ? 25.308 -13.528 -57.949 1.00 45.62 190 ALA A C 1
ATOM 1466 O O . ALA A 1 190 ? 25.011 -14.624 -57.479 1.00 45.62 190 ALA A O 1
ATOM 1467 N N . VAL A 1 191 ? 25.297 -12.405 -57.228 1.00 45.84 191 VAL A N 1
ATOM 1468 C CA . VAL A 1 191 ? 24.710 -12.334 -55.884 1.00 45.84 191 VAL A CA 1
ATOM 1469 C C . VAL A 1 191 ? 23.600 -11.294 -55.923 1.00 45.84 191 VAL A C 1
ATOM 1471 O O . VAL A 1 191 ? 23.839 -10.107 -56.124 1.00 45.84 191 VAL A O 1
ATOM 1474 N N . LYS A 1 192 ? 22.365 -11.781 -55.810 1.00 48.34 192 LYS A N 1
ATOM 1475 C CA . LYS A 1 192 ? 21.172 -10.974 -55.572 1.00 48.34 192 LYS A CA 1
ATOM 1476 C C . LYS A 1 192 ? 21.062 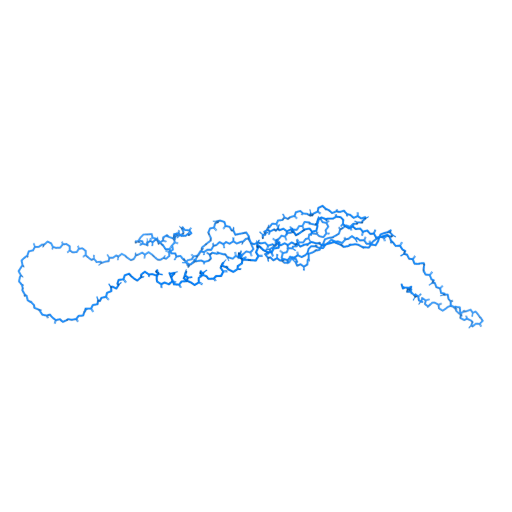-10.741 -54.067 1.00 48.34 192 LYS A C 1
ATOM 1478 O O . LYS A 1 192 ? 21.057 -11.709 -53.314 1.00 48.34 192 LYS A O 1
ATOM 1483 N N . THR A 1 193 ? 20.889 -9.495 -53.652 1.00 38.72 193 THR A N 1
ATOM 1484 C CA . THR A 1 193 ? 20.270 -9.132 -52.370 1.00 38.72 193 THR A CA 1
ATOM 1485 C C . THR A 1 193 ? 19.324 -7.985 -52.705 1.00 38.72 193 THR A C 1
ATOM 1487 O O . THR A 1 193 ? 19.776 -6.939 -53.152 1.00 38.72 193 THR A O 1
ATOM 1490 N N . GLY A 1 194 ? 18.012 -8.157 -52.673 1.00 47.19 194 GLY A N 1
ATOM 1491 C CA . GLY A 1 194 ? 17.248 -8.947 -51.719 1.00 47.19 194 GLY A CA 1
ATOM 1492 C C . GLY A 1 194 ? 16.229 -7.966 -51.178 1.00 47.19 194 GLY A C 1
ATOM 1493 O O . GLY A 1 194 ? 16.489 -7.274 -50.201 1.00 47.19 194 GLY A O 1
ATOM 1494 N N . ASP A 1 195 ? 15.164 -7.825 -51.955 1.00 41.78 195 ASP A N 1
ATOM 1495 C CA . ASP A 1 195 ? 14.104 -6.846 -51.814 1.00 41.78 195 ASP A CA 1
ATOM 1496 C C . ASP A 1 195 ? 13.528 -6.821 -50.398 1.00 41.78 195 ASP A C 1
ATOM 1498 O O . ASP A 1 195 ? 13.343 -7.862 -49.762 1.00 41.78 195 ASP A O 1
ATOM 1502 N N . TYR A 1 196 ? 13.219 -5.608 -49.937 1.00 53.94 196 TYR A N 1
ATOM 1503 C CA . TYR A 1 196 ? 12.453 -5.329 -48.731 1.00 53.94 196 TYR A CA 1
ATOM 1504 C C . TYR A 1 196 ? 11.315 -6.345 -48.566 1.00 53.94 196 TYR A C 1
ATOM 1506 O O . TYR A 1 196 ? 10.356 -6.354 -49.334 1.00 53.94 196 TYR A O 1
ATOM 1514 N N . GLN A 1 197 ? 11.432 -7.210 -47.559 1.00 42.88 197 GLN A N 1
ATOM 1515 C CA . GLN A 1 197 ? 10.330 -8.017 -47.051 1.00 42.88 197 GLN A CA 1
ATOM 1516 C C . GLN A 1 197 ? 9.639 -7.166 -45.978 1.00 42.88 197 GLN A C 1
ATOM 1518 O O . GLN A 1 197 ? 10.190 -7.010 -44.885 1.00 42.88 197 GLN A O 1
ATOM 1523 N N . PRO A 1 198 ? 8.480 -6.545 -46.257 1.00 52.78 198 PRO A N 1
ATOM 1524 C CA . PRO A 1 198 ? 7.758 -5.830 -45.225 1.00 52.78 198 PRO A CA 1
ATOM 1525 C C . PRO A 1 198 ? 7.234 -6.861 -44.220 1.00 52.78 198 PRO A C 1
ATOM 1527 O O . PRO A 1 198 ? 6.449 -7.742 -44.567 1.00 52.78 198 PRO A O 1
ATOM 1530 N N . VAL A 1 199 ? 7.584 -6.700 -42.945 1.00 54.06 199 VAL A N 1
ATOM 1531 C CA . VAL A 1 199 ? 6.974 -7.380 -41.778 1.00 54.06 199 VAL A CA 1
ATOM 1532 C C . VAL A 1 199 ? 5.449 -7.153 -41.645 1.00 54.06 199 VAL A C 1
ATOM 1534 O O . VAL A 1 199 ? 4.821 -7.568 -40.677 1.00 54.06 199 VAL A O 1
ATOM 1537 N N . MET A 1 200 ? 4.811 -6.576 -42.665 1.00 57.06 200 MET A N 1
ATOM 1538 C CA . MET A 1 200 ? 3.368 -6.384 -42.808 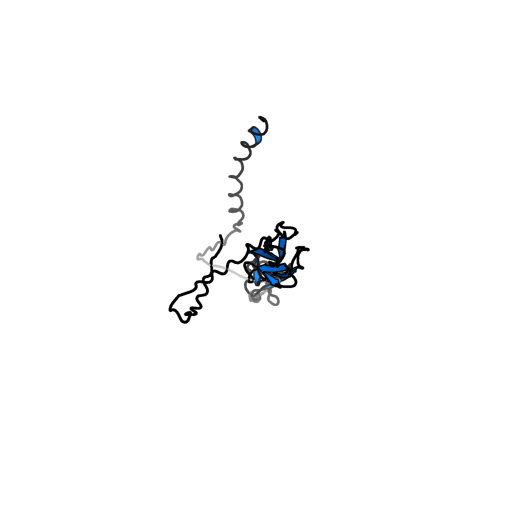1.00 57.06 200 MET A CA 1
ATOM 1539 C C . MET A 1 200 ? 2.595 -7.680 -43.116 1.00 57.06 200 MET A C 1
ATOM 1541 O O . MET A 1 200 ? 1.367 -7.650 -43.146 1.00 57.06 200 MET A O 1
ATOM 1545 N N . MET A 1 201 ? 3.271 -8.823 -43.308 1.00 50.94 201 MET A N 1
ATOM 1546 C CA . MET A 1 201 ? 2.616 -10.115 -43.582 1.00 50.94 201 MET A CA 1
ATOM 1547 C C . MET A 1 201 ? 2.435 -11.037 -42.362 1.00 50.94 201 MET A C 1
ATOM 1549 O O . MET A 1 201 ? 2.099 -12.203 -42.534 1.00 50.94 201 MET A O 1
ATOM 1553 N N . TRP A 1 202 ? 2.606 -10.522 -41.139 1.00 48.22 202 TRP A N 1
ATOM 1554 C CA . TRP A 1 202 ? 2.184 -11.221 -39.911 1.00 48.22 202 TRP A CA 1
ATOM 1555 C C . TRP A 1 202 ? 1.116 -10.464 -39.106 1.00 48.22 202 TRP A C 1
ATOM 1557 O O . TRP A 1 202 ? 0.442 -11.066 -38.279 1.00 48.22 202 TRP A O 1
ATOM 1567 N N . ILE A 1 203 ? 0.876 -9.178 -39.394 1.00 52.38 203 ILE A N 1
ATOM 1568 C CA . ILE A 1 203 ? -0.125 -8.368 -38.672 1.00 52.38 203 ILE A CA 1
ATOM 1569 C C . ILE A 1 203 ? -1.512 -8.432 -39.344 1.00 52.38 203 ILE A C 1
ATOM 1571 O O . ILE A 1 203 ? -2.533 -8.338 -38.670 1.00 52.38 203 ILE A O 1
ATOM 1575 N N . MET A 1 204 ? -1.588 -8.702 -40.653 1.00 52.19 204 MET A N 1
ATOM 1576 C CA . MET A 1 204 ? -2.870 -8.726 -41.384 1.00 52.19 204 MET A CA 1
ATOM 1577 C C . MET A 1 204 ? -3.612 -10.077 -41.341 1.00 52.19 204 MET A C 1
ATOM 1579 O O . MET A 1 204 ? -4.736 -10.168 -41.827 1.00 52.19 204 MET A O 1
ATOM 1583 N N . LEU A 1 205 ? -3.029 -11.118 -40.733 1.00 52.34 205 LEU A N 1
ATOM 1584 C CA . LEU A 1 205 ? -3.640 -12.453 -40.610 1.00 52.34 205 LEU A CA 1
ATOM 1585 C C . LEU A 1 205 ? -4.310 -12.714 -39.245 1.00 52.34 205 LEU A C 1
ATOM 1587 O O . LEU A 1 205 ? -4.954 -13.745 -39.080 1.00 52.34 205 LEU A O 1
ATOM 1591 N N . LEU A 1 206 ? -4.240 -11.766 -38.298 1.00 51.84 206 LEU A N 1
ATOM 1592 C CA . LEU A 1 206 ? -4.905 -11.854 -36.985 1.00 51.84 206 LEU A CA 1
ATOM 1593 C C . LEU A 1 206 ? -6.202 -11.030 -36.863 1.00 51.84 206 LEU A C 1
ATOM 1595 O O . LEU A 1 206 ? -6.834 -11.043 -35.811 1.00 51.84 206 LEU A O 1
ATOM 1599 N N . LEU A 1 207 ? -6.648 -10.355 -37.931 1.00 56.28 207 LEU A N 1
ATOM 1600 C CA . LEU A 1 207 ? -7.856 -9.511 -37.918 1.00 56.28 207 LEU A CA 1
ATOM 1601 C C . LEU A 1 207 ? -9.060 -10.075 -38.702 1.00 56.28 207 LEU A C 1
ATOM 1603 O O . LEU A 1 207 ? -10.066 -9.385 -38.835 1.00 56.28 207 LEU A O 1
ATOM 1607 N N . ILE A 1 208 ? -9.017 -11.329 -39.180 1.00 58.97 208 ILE A N 1
ATOM 1608 C CA . ILE A 1 208 ? -10.137 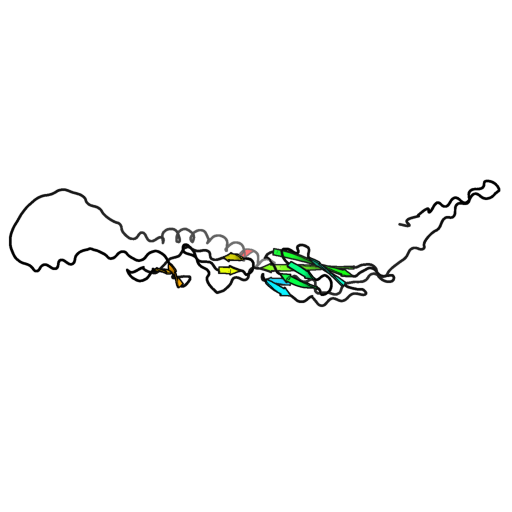-11.943 -39.936 1.00 58.97 208 ILE A CA 1
ATOM 1609 C C . ILE A 1 208 ? -10.928 -13.004 -39.134 1.00 58.97 208 ILE A C 1
ATOM 1611 O O . ILE A 1 208 ? -12.011 -13.398 -39.554 1.00 58.97 208 ILE A O 1
ATOM 1615 N N . SER A 1 209 ? -10.518 -13.408 -37.925 1.00 53.84 209 SER A N 1
ATOM 1616 C CA . SER A 1 209 ? -11.285 -14.391 -37.120 1.00 53.84 209 SER A CA 1
ATOM 1617 C C . SER A 1 209 ? -12.170 -13.795 -36.010 1.00 53.84 209 SER A C 1
ATOM 1619 O O . SER A 1 209 ? -12.736 -14.540 -35.215 1.00 53.84 209 SER A O 1
ATOM 1621 N N . GLY A 1 210 ? -12.329 -12.468 -35.950 1.00 52.25 210 GLY A N 1
ATOM 1622 C CA . GLY A 1 210 ? -13.086 -11.777 -34.893 1.00 52.25 210 GLY A CA 1
ATOM 1623 C C . GLY A 1 210 ? -14.525 -11.357 -35.231 1.00 52.25 210 GLY A C 1
ATOM 1624 O O . GLY A 1 210 ? -15.192 -10.785 -34.373 1.00 52.25 210 GLY A O 1
ATOM 1625 N N . MET A 1 211 ? -15.040 -11.612 -36.440 1.00 56.78 211 MET A N 1
ATOM 1626 C CA . MET A 1 211 ? -16.431 -11.287 -36.813 1.00 56.78 211 MET A CA 1
ATOM 1627 C C . MET A 1 211 ? -17.337 -12.528 -36.839 1.00 56.78 211 MET A C 1
ATOM 1629 O O . MET A 1 211 ? -17.821 -12.927 -37.895 1.00 56.78 211 MET A O 1
ATOM 1633 N N . ALA A 1 212 ? -17.606 -13.137 -35.678 1.00 51.12 212 ALA A N 1
ATOM 1634 C CA . ALA A 1 212 ? -18.668 -14.153 -35.582 1.00 51.12 212 ALA A CA 1
ATOM 1635 C C . ALA A 1 212 ? -19.406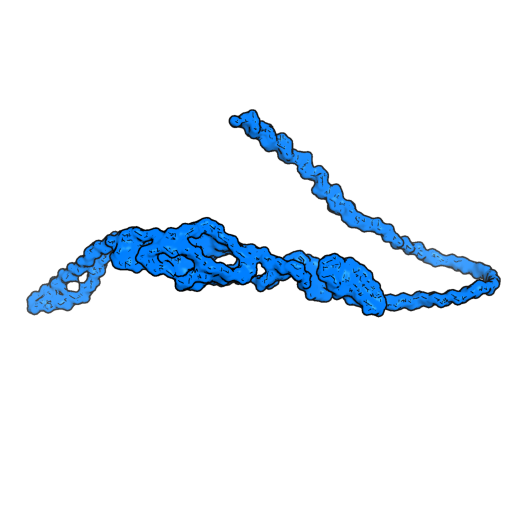 -14.274 -34.231 1.00 51.12 212 ALA A C 1
ATOM 1637 O O . ALA A 1 212 ? -20.288 -15.120 -34.124 1.00 51.12 212 ALA A O 1
ATOM 1638 N N . VAL A 1 213 ? -19.134 -13.448 -33.206 1.00 49.72 213 VAL A N 1
ATOM 1639 C CA . VAL A 1 213 ? -19.792 -13.625 -31.881 1.00 49.72 213 VAL A CA 1
ATOM 1640 C C . VAL A 1 213 ? -20.754 -12.490 -31.482 1.00 49.72 213 VAL A C 1
ATOM 1642 O O . VAL A 1 213 ? -21.575 -12.662 -30.585 1.00 49.72 213 VAL A O 1
ATOM 1645 N N . VAL A 1 214 ? -20.797 -11.362 -32.199 1.00 50.03 214 VAL A N 1
ATOM 1646 C CA . VAL A 1 214 ? -21.669 -10.224 -31.813 1.00 50.03 214 VAL A CA 1
ATOM 1647 C C . VAL A 1 214 ? -23.147 -10.396 -32.233 1.00 50.03 214 VAL A C 1
ATOM 1649 O O . VAL A 1 214 ? -24.024 -9.716 -31.707 1.00 50.03 214 VAL A O 1
ATOM 1652 N N . ALA A 1 215 ? -23.490 -11.360 -33.094 1.00 46.28 215 ALA A N 1
ATOM 1653 C CA . ALA A 1 215 ? -24.872 -11.523 -33.573 1.00 46.28 215 ALA A CA 1
ATOM 1654 C C . ALA A 1 215 ? -25.818 -12.306 -32.629 1.00 46.28 215 ALA A C 1
ATOM 1656 O O . ALA A 1 215 ? -27.031 -12.281 -32.836 1.00 46.28 215 ALA A O 1
ATOM 1657 N N . VAL A 1 216 ? -25.322 -12.980 -31.580 1.00 48.94 216 VAL A N 1
ATOM 1658 C CA . VAL A 1 216 ? -26.177 -13.825 -30.711 1.00 48.94 216 VAL A CA 1
ATOM 1659 C C . VAL A 1 216 ? -26.639 -13.115 -29.428 1.00 48.94 216 VAL A C 1
ATOM 1661 O O . VAL A 1 216 ? -27.711 -13.434 -28.912 1.00 48.94 216 VAL A O 1
ATOM 1664 N N . MET A 1 217 ? -25.939 -12.084 -28.939 1.00 49.00 217 MET A N 1
ATOM 1665 C CA . MET A 1 217 ? -26.344 -11.401 -27.694 1.00 49.00 217 MET A CA 1
ATOM 1666 C C . MET A 1 217 ? -27.398 -10.292 -27.870 1.00 49.00 217 MET A C 1
ATOM 1668 O O . MET A 1 217 ? -28.055 -9.926 -26.897 1.00 49.00 217 MET A O 1
ATOM 1672 N N . LEU A 1 218 ? -27.674 -9.826 -29.095 1.00 52.56 218 LEU A N 1
ATOM 1673 C CA . LEU A 1 218 ? -28.731 -8.829 -29.345 1.00 52.56 218 LEU A CA 1
ATOM 1674 C C . LEU A 1 218 ? -30.136 -9.422 -29.557 1.00 52.56 218 LEU A C 1
ATOM 1676 O O . LEU A 1 218 ? -31.099 -8.669 -29.672 1.00 52.56 218 LEU A O 1
ATOM 1680 N N . ARG A 1 219 ? -30.306 -10.755 -29.531 1.00 51.50 219 ARG A N 1
ATOM 1681 C CA . ARG A 1 219 ? -31.641 -11.386 -29.623 1.00 51.50 219 ARG A CA 1
ATOM 1682 C C . ARG A 1 219 ? -32.288 -11.693 -28.268 1.00 51.50 219 ARG A C 1
ATOM 1684 O O . ARG A 1 219 ? -33.480 -11.985 -28.233 1.00 51.50 219 ARG A O 1
ATOM 1691 N N . LYS A 1 220 ? -31.547 -11.605 -27.153 1.00 49.62 220 LYS A N 1
ATOM 1692 C CA . LYS A 1 220 ? -32.088 -11.905 -25.811 1.00 49.62 220 LYS A CA 1
ATOM 1693 C C . LYS A 1 220 ? -32.571 -10.668 -25.039 1.00 49.62 220 LYS A C 1
ATOM 1695 O O . LYS A 1 220 ? -33.374 -10.815 -24.130 1.00 49.62 220 LYS A O 1
ATOM 1700 N N . ARG A 1 221 ? -32.191 -9.451 -25.451 1.00 54.78 221 ARG A N 1
ATOM 1701 C CA . ARG A 1 221 ? -32.672 -8.186 -24.855 1.00 54.78 221 ARG A CA 1
ATOM 1702 C C . ARG A 1 221 ? -33.897 -7.598 -25.574 1.00 54.78 221 ARG A C 1
ATOM 1704 O O . ARG A 1 221 ? -34.002 -6.389 -25.704 1.00 54.78 221 ARG A O 1
ATOM 1711 N N . ASN A 1 222 ? -34.774 -8.456 -26.097 1.00 55.78 222 ASN A N 1
ATOM 1712 C CA . ASN A 1 222 ? -36.092 -8.069 -26.629 1.00 55.78 222 ASN A CA 1
ATOM 1713 C C . ASN A 1 222 ? -37.194 -9.091 -26.276 1.00 55.78 222 ASN A C 1
ATOM 1715 O O . ASN A 1 222 ? -38.246 -9.133 -26.911 1.00 55.78 222 ASN A O 1
ATOM 1719 N N . ARG A 1 223 ? -36.949 -9.937 -25.265 1.00 57.88 223 ARG A N 1
ATOM 1720 C CA . ARG A 1 223 ? -37.968 -10.753 -24.590 1.00 57.88 223 ARG A CA 1
ATOM 1721 C C . ARG A 1 223 ? -37.653 -10.833 -23.094 1.00 57.88 223 ARG A C 1
ATOM 1723 O O . ARG A 1 223 ? -37.144 -11.846 -22.623 1.00 57.88 223 ARG A O 1
ATOM 1730 N N . ALA A 1 224 ? -37.913 -9.729 -22.407 1.00 50.31 224 ALA A N 1
ATOM 1731 C CA . ALA A 1 224 ? -38.283 -9.621 -20.999 1.00 50.31 224 ALA A CA 1
ATOM 1732 C C . ALA A 1 224 ? -38.942 -8.249 -20.838 1.00 50.31 224 ALA A C 1
ATOM 1734 O O . ALA A 1 224 ? -38.341 -7.278 -21.354 1.00 50.31 224 ALA A O 1
#

Radius of gyration: 39.67 Å; chains: 1; bounding box: 80×44×141 Å